Protein 5VTL (pdb70)

Foldseek 3Di:
DQALLLLVLLLLLLLLLVLLLLQLVVLLVLLVVLLVLLVVLLVLLVVLLVLLVVLCVLPVVLVVLNVQSVVLSVQSVVLSVLSVVLSVQLVVLSVPLNVLSVVPNVVSLVVLVVQLPDPVHDPSSNVSSVPSDHHDNVHALVSNVVSLVSNCVPPDPVRSVCSCVSCPVSSVSRVSNVVSSVSNNVSSVSSNVSSVSSNVSSVVSNVVSD

Structure (mmCIF, N/CA/C/O backbone):
data_5VTL
#
_entry.id   5VTL
#
_cell.length_a   24.810
_cell.length_b   79.500
_cell.length_c   108.170
_cell.angle_alpha   90.000
_cell.angle_beta   90.000
_cell.angle_gamma   90.000
#
_symmetry.space_group_name_H-M   'P 21 21 21'
#
loop_
_entity.id
_entity.type
_entity.pdbx_description
1 polymer 'Tb427.07.360- putative uncharacterized metacyclic invariant surface protein from Trypanosoma brucei'
2 water water
#
loop_
_atom_site.group_PDB
_atom_site.id
_atom_site.type_symbol
_atom_site.label_atom_id
_atom_site.label_alt_id
_atom_site.label_comp_id
_atom_site.label_asym_id
_atom_site.label_entity_id
_atom_site.label_seq_id
_atom_site.pdbx_PDB_ins_code
_atom_site.Cartn_x
_atom_site.Cartn_y
_atom_site.Cartn_z
_atom_site.occupancy
_atom_site.B_iso_or_equiv
_atom_site.auth_seq_id
_atom_site.auth_comp_id
_atom_site.auth_asym_id
_atom_site.auth_atom_id
_atom_site.pdbx_PDB_model_num
ATOM 1 N N . GLN A 1 1 ? -11.121 -10.820 52.611 1.00 12.87 26 GLN A N 1
ATOM 2 C CA . GLN A 1 1 ? -11.509 -10.548 51.213 1.00 8.63 26 GLN A CA 1
ATOM 3 C C . GLN A 1 1 ? -11.667 -11.862 50.472 1.00 7.68 26 GLN A C 1
ATOM 4 O O . GLN A 1 1 ? -10.944 -12.154 49.526 1.00 8.67 26 GLN A O 1
ATOM 17 N N . ASN A 1 2 ? -12.627 -12.656 50.929 1.00 5.32 27 ASN A N 1
ATOM 18 C CA . ASN A 1 2 ? -12.851 -13.986 50.360 1.00 6.82 27 ASN A CA 1
ATOM 19 C C . ASN A 1 2 ? -14.334 -14.299 50.104 1.00 7.33 27 ASN A C 1
ATOM 20 O O . ASN A 1 2 ? -14.781 -15.441 50.204 1.00 5.33 27 ASN A O 1
ATOM 31 N N . THR A 1 3 ? -15.080 -13.270 49.745 1.00 4.98 28 THR A N 1
ATOM 32 C CA . THR A 1 3 ? -16.449 -13.459 49.315 1.00 5.81 28 THR A CA 1
ATOM 33 C C . THR A 1 3 ? -16.471 -14.132 47.943 1.00 3.00 28 THR A C 1
ATOM 34 O O . THR A 1 3 ? -15.471 -14.138 47.223 1.00 4.17 28 THR A O 1
ATOM 45 N N . VAL A 1 4 ? -17.628 -14.672 47.579 1.00 3.59 29 VAL A N 1
ATOM 46 C CA . VAL A 1 4 ? -17.839 -15.222 46.245 1.00 3.70 29 VAL A CA 1
ATOM 47 C C . VAL A 1 4 ? -17.329 -14.288 45.142 1.00 4.11 29 VAL A C 1
ATOM 48 O O . VAL A 1 4 ? -16.617 -14.726 44.252 1.00 4.92 29 VAL A O 1
ATOM 61 N N . SER A 1 5 ? -17.641 -12.992 45.235 1.00 4.73 30 SER A N 1
ATOM 62 C CA . SER A 1 5 ? -17.201 -12.048 44.210 1.00 6.07 30 SER A CA 1
ATOM 63 C C . SER A 1 5 ? -15.671 -11.903 44.169 1.00 4.38 30 SER A C 1
ATOM 64 O O . SER A 1 5 ? -15.102 -11.798 43.072 1.00 5.59 30 SER A O 1
ATOM 72 N N . HIS A 1 6 ? -15.012 -11.890 45.330 1.00 3.17 31 HIS A N 1
ATOM 73 C CA . HIS A 1 6 ? -13.547 -11.778 45.362 1.00 4.75 31 HIS A CA 1
ATOM 74 C C . HIS A 1 6 ? -12.964 -13.001 44.667 1.00 5.07 31 HIS A C 1
ATOM 75 O O . HIS A 1 6 ? -12.078 -12.903 43.827 1.00 3.37 31 HIS A O 1
ATOM 90 N N . VAL A 1 7 ? -13.469 -14.169 45.022 1.00 4.13 32 VAL A N 1
ATOM 91 C CA . VAL A 1 7 ? -12.909 -15.405 44.463 1.00 3.88 32 VAL A CA 1
ATOM 92 C C . VAL A 1 7 ? -13.218 -15.513 42.972 1.00 2.38 32 VAL A C 1
ATOM 93 O O . VAL A 1 7 ? -12.378 -15.953 42.180 1.00 3.66 32 VAL A O 1
ATOM 106 N N . SER A 1 8 ? -14.411 -15.092 42.551 1.00 4.04 33 SER A N 1
ATOM 107 C CA . SER A 1 8 ? -14.729 -15.114 41.129 1.00 5.18 33 SER A CA 1
ATOM 108 C C . SER A 1 8 ? -13.752 -14.262 40.302 1.00 3.59 33 SER A C 1
ATOM 109 O O . SER A 1 8 ? -13.288 -14.676 39.226 1.00 3.04 33 SER A O 1
ATOM 117 N N . ALA A 1 9 ? -13.479 -13.067 40.801 1.00 3.78 34 ALA A N 1
ATOM 118 C CA . ALA A 1 9 ? -12.531 -12.160 40.172 1.00 5.59 34 ALA A CA 1
ATOM 119 C C . ALA A 1 9 ? -11.131 -12.789 40.086 1.00 3.98 34 ALA A C 1
ATOM 120 O O . ALA A 1 9 ? -10.474 -12.748 39.041 1.00 2.84 34 ALA A O 1
ATOM 127 N N . ALA A 1 10 ? -10.674 -13.371 41.185 1.00 4.44 35 ALA A N 1
ATOM 128 C CA . ALA A 1 10 ? -9.350 -13.984 41.220 1.00 3.23 35 ALA A CA 1
ATOM 129 C C . ALA A 1 10 ? -9.264 -15.167 40.273 1.00 4.51 35 ALA A C 1
ATOM 130 O O . ALA A 1 10 ? -8.242 -15.379 39.634 1.00 3.98 35 ALA A O 1
ATOM 137 N N . CYS A 1 11 ? -10.329 -15.959 40.209 1.00 4.59 36 CYS A N 1
ATOM 138 C CA . CYS A 1 11 ? -10.318 -17.126 39.348 1.00 4.20 36 CYS A CA 1
ATOM 139 C C . CYS A 1 11 ? -10.268 -16.730 37.862 1.00 4.54 36 CYS A C 1
ATOM 140 O O . CYS A 1 11 ? -9.487 -17.267 37.080 1.00 4.08 36 CYS A O 1
ATOM 147 N N . LEU A 1 12 ? -11.088 -15.765 37.469 1.00 4.92 37 LEU A N 1
ATOM 148 C CA . LEU A 1 12 ? -11.036 -15.250 36.103 1.00 4.81 37 LEU A CA 1
ATOM 149 C C . LEU A 1 12 ? -9.631 -14.790 35.731 1.00 5.36 37 LEU A C 1
ATOM 150 O O . LEU A 1 12 ? -9.141 -15.077 34.631 1.00 4.29 37 LEU A O 1
ATOM 166 N N . PHE A 1 13 ? -8.969 -14.114 36.659 1.00 4.26 38 PHE A N 1
ATOM 167 C CA . PHE A 1 13 ? -7.620 -13.598 36.421 1.00 3.09 38 PHE A CA 1
ATOM 168 C C . PHE A 1 13 ? -6.602 -14.758 36.279 1.00 4.79 38 PHE A C 1
ATOM 169 O O . PHE A 1 13 ? -5.786 -14.787 35.353 1.00 3.46 38 PHE A O 1
ATOM 186 N N . SER A 1 14 ? -6.663 -15.726 37.190 1.00 4.83 39 SER A N 1
ATOM 187 C CA . SER A 1 14 ? -5.775 -16.877 37.118 1.00 4.78 39 SER A CA 1
ATOM 188 C C . SER A 1 14 ? -5.941 -17.666 35.817 1.00 5.03 39 SER A C 1
ATOM 189 O O . SER A 1 14 ? -4.951 -18.026 35.142 1.00 5.09 39 SER A O 1
ATOM 197 N N . GLU A 1 15 ? -7.185 -17.962 35.451 1.00 4.01 40 GLU A N 1
ATOM 198 C CA . GLU A 1 15 ? -7.420 -18.749 34.249 1.00 3.46 40 GLU A CA 1
ATOM 199 C C . GLU A 1 15 ? -7.035 -17.952 32.993 1.00 3.40 40 GLU A C 1
ATOM 200 O O . GLU A 1 15 ? -6.576 -18.508 32.007 1.00 5.51 40 GLU A O 1
ATOM 212 N N . ALA A 1 16 ? -7.195 -16.638 33.046 1.00 3.78 41 ALA A N 1
ATOM 213 C CA . ALA A 1 16 ? -6.708 -15.777 31.973 1.00 3.31 41 ALA A CA 1
ATOM 214 C C . ALA A 1 16 ? -5.189 -15.898 31.807 1.00 5.03 41 ALA A C 1
ATOM 215 O O . ALA A 1 16 ? -4.695 -16.098 30.703 1.00 3.61 41 ALA A O 1
ATOM 222 N N . LEU A 1 17 ? -4.446 -15.779 32.907 1.00 5.43 42 LEU A N 1
ATOM 223 C CA . LEU A 1 17 ? -2.994 -15.809 32.849 1.00 3.63 42 LEU A CA 1
ATOM 224 C C . LEU A 1 17 ? -2.519 -17.183 32.401 1.00 3.83 42 LEU A C 1
ATOM 225 O O . LEU A 1 17 ? -1.589 -17.277 31.615 1.00 3.45 42 LEU A O 1
ATOM 241 N N . HIS A 1 18 ? -3.150 -18.248 32.892 1.00 4.81 43 HIS A N 1
ATOM 242 C CA . HIS A 1 18 ? -2.747 -19.584 32.458 1.00 4.07 43 HIS A CA 1
ATOM 243 C C . HIS A 1 18 ? -3.127 -19.880 31.024 1.00 6.11 43 HIS A C 1
ATOM 244 O O . HIS A 1 18 ? -2.597 -20.813 30.408 1.00 6.33 43 HIS A O 1
ATOM 259 N N . GLY A 1 19 ? -4.090 -19.130 30.511 1.00 4.62 44 GLY A N 1
ATOM 260 C CA . GLY A 1 19 ? -4.493 -19.285 29.131 1.00 5.52 44 GLY A CA 1
ATOM 261 C C . GLY A 1 19 ? -3.572 -18.631 28.122 1.00 6.20 44 GLY A C 1
ATOM 262 O O . GLY A 1 19 ? -3.599 -18.989 26.953 1.00 6.20 44 GLY A O 1
ATOM 266 N N . ILE A 1 20 ? -2.752 -17.692 28.577 1.00 3.84 45 ILE A N 1
ATOM 267 C CA . ILE A 1 20 ? -1.902 -16.881 27.692 1.00 7.95 45 ILE A CA 1
ATOM 268 C C . ILE A 1 20 ? -1.011 -17.719 26.759 1.00 7.81 45 ILE A C 1
ATOM 269 O O . ILE A 1 20 ? -0.943 -17.442 25.569 1.00 5.59 45 ILE A O 1
ATOM 285 N N . PRO A 1 21 ? -0.331 -18.750 27.294 1.00 10.04 46 PRO A N 1
ATOM 286 C CA . PRO A 1 21 ? 0.502 -19.572 26.398 1.00 7.47 46 PRO A CA 1
ATOM 287 C C . PRO A 1 21 ? -0.300 -20.172 25.269 1.00 9.73 46 PRO A C 1
ATOM 288 O O . PRO A 1 21 ? 0.195 -20.247 24.146 1.00 13.98 46 PRO A O 1
ATOM 299 N N . PHE A 1 22 ? -1.533 -20.580 25.543 1.00 7.65 47 PHE A N 1
ATOM 300 C CA . PHE A 1 22 ? -2.364 -21.174 24.506 1.00 10.24 47 PHE A CA 1
ATOM 301 C C . PHE A 1 22 ? -2.798 -20.112 23.490 1.00 10.70 47 PHE A C 1
ATOM 302 O O . PHE A 1 22 ? -2.757 -20.341 22.281 1.00 11.96 47 PHE A O 1
ATOM 319 N N . GLY A 1 23 ? -3.206 -18.946 23.970 1.00 8.68 48 GLY A N 1
ATOM 320 C CA . GLY A 1 23 ? -3.681 -17.924 23.070 1.00 6.38 48 GLY A CA 1
ATOM 321 C C . GLY A 1 23 ? -2.598 -17.454 22.117 1.00 8.06 48 GLY A C 1
ATOM 322 O O . GLY A 1 23 ? -2.862 -17.216 20.946 1.00 7.56 48 GLY A O 1
ATOM 326 N N . VAL A 1 24 ? -1.384 -17.289 22.615 1.00 7.46 49 VAL A N 1
ATOM 327 C CA . VAL A 1 24 ? -0.319 -16.750 21.776 1.00 7.35 49 VAL A CA 1
ATOM 328 C C . VAL A 1 24 ? 0.032 -17.721 20.663 1.00 9.59 49 VAL A C 1
ATOM 329 O O . VAL A 1 24 ? 0.429 -17.306 19.573 1.00 8.94 49 VAL A O 1
ATOM 342 N N . LYS A 1 25 ? -0.121 -19.011 20.926 1.00 8.15 50 LYS A N 1
ATOM 343 C CA . LYS A 1 25 ? 0.154 -20.019 19.891 1.00 14.88 50 LYS A CA 1
ATOM 344 C C . LYS A 1 25 ? -0.814 -19.874 18.720 1.00 8.24 50 LYS A C 1
ATOM 345 O O . LYS A 1 25 ? -0.422 -20.004 17.551 1.00 8.74 50 LYS A O 1
ATOM 364 N N . VAL A 1 26 ? -2.070 -19.593 19.033 1.00 8.34 51 VAL A N 1
ATOM 365 C CA . VAL A 1 26 ? -3.085 -19.437 18.010 1.00 7.08 51 VAL A CA 1
ATOM 366 C C . VAL A 1 26 ? -2.796 -18.188 17.178 1.00 10.28 51 VAL A C 1
ATOM 367 O O . VAL A 1 26 ? -2.974 -18.190 15.961 1.00 10.18 51 VAL A O 1
ATOM 380 N N . LEU A 1 27 ? -2.352 -17.131 17.835 1.00 7.92 52 LEU A N 1
ATOM 381 C CA . LEU A 1 27 ? -2.081 -15.878 17.140 1.00 7.91 52 LEU A CA 1
ATOM 382 C C . LEU A 1 27 ? -0.891 -16.002 16.216 1.00 11.93 52 LEU A C 1
ATOM 383 O O . LEU A 1 27 ? -0.905 -15.493 15.097 1.00 9.49 52 LEU A O 1
ATOM 399 N N . LYS A 1 28 ? 0.148 -16.676 16.690 1.00 6.65 53 LYS A N 1
ATOM 400 C CA . LYS A 1 28 ? 1.339 -16.899 15.868 1.00 10.43 53 LYS A CA 1
ATOM 401 C C . LYS A 1 28 ? 0.967 -17.680 14.608 1.00 9.73 53 LYS A C 1
ATOM 402 O O . LYS A 1 28 ? 1.430 -17.373 13.496 1.00 13.04 53 LYS A O 1
ATOM 421 N N . ALA A 1 29 ? 0.123 -18.690 14.769 1.00 8.88 54 ALA A N 1
ATOM 422 C CA . ALA A 1 29 ? -0.302 -19.491 13.627 1.00 6.31 54 ALA A CA 1
ATOM 423 C C . ALA A 1 29 ? -1.148 -18.682 12.643 1.00 7.62 54 ALA A C 1
ATOM 424 O O . ALA A 1 29 ? -1.005 -18.873 11.441 1.00 10.15 54 ALA A O 1
ATOM 431 N N . LEU A 1 30 ? -2.030 -17.815 13.148 1.00 9.75 55 LEU A N 1
ATOM 432 C CA . LEU A 1 30 ? -2.847 -16.947 12.300 1.00 7.80 55 LEU A CA 1
ATOM 433 C C . LEU A 1 30 ? -1.923 -16.083 11.461 1.00 8.17 55 LEU A C 1
ATOM 434 O O . LEU A 1 30 ? -2.080 -15.986 10.258 1.00 10.54 55 LEU A O 1
ATOM 450 N N . ALA A 1 31 ? -0.949 -15.458 12.107 1.00 7.12 56 ALA A N 1
ATOM 451 C CA . ALA A 1 31 ? -0.038 -14.565 11.400 1.00 6.13 56 ALA A CA 1
ATOM 452 C C . ALA A 1 31 ? 0.799 -15.296 10.371 1.00 10.76 56 ALA A C 1
ATOM 453 O O . ALA A 1 31 ? 1.020 -14.779 9.292 1.00 10.18 56 ALA A O 1
ATOM 460 N N . ALA A 1 32 ? 1.290 -16.490 10.705 1.00 12.60 57 ALA A N 1
ATOM 461 C CA . ALA A 1 32 ? 2.045 -17.293 9.742 1.00 9.16 57 ALA A CA 1
ATOM 462 C C . ALA A 1 32 ? 1.203 -17.659 8.526 1.00 8.19 57 ALA A C 1
ATOM 463 O O . ALA A 1 32 ? 1.696 -17.621 7.383 1.00 9.12 57 ALA A O 1
ATOM 470 N N . ALA A 1 33 ? -0.059 -18.007 8.757 1.00 8.71 58 ALA A N 1
ATOM 471 C CA . ALA A 1 33 ? -0.956 -18.354 7.657 1.00 6.23 58 ALA A CA 1
ATOM 472 C C . ALA A 1 33 ? -1.183 -17.138 6.777 1.00 6.81 58 ALA A C 1
ATOM 473 O O . ALA A 1 33 ? -1.308 -17.252 5.550 1.00 8.32 58 ALA A O 1
ATOM 480 N N . ASN A 1 34 ? -1.263 -15.971 7.402 1.00 7.53 59 ASN A N 1
ATOM 481 C CA . ASN A 1 34 ? -1.475 -14.733 6.636 1.00 8.37 59 ASN A CA 1
ATOM 482 C C . ASN A 1 34 ? -0.310 -14.438 5.702 1.00 8.51 59 ASN A C 1
ATOM 483 O O . ASN A 1 34 ? -0.514 -13.976 4.578 1.00 7.36 59 ASN A O 1
ATOM 494 N N . VAL A 1 35 ? 0.905 -14.727 6.159 1.00 9.64 60 VAL A N 1
ATOM 495 C CA . VAL A 1 35 ? 2.104 -14.555 5.333 1.00 8.95 60 VAL A CA 1
ATOM 496 C C . VAL A 1 35 ? 2.093 -15.529 4.185 1.00 10.50 60 VAL A C 1
ATOM 497 O O . VAL A 1 35 ? 2.374 -15.170 3.042 1.00 8.05 60 VAL A O 1
ATOM 510 N N . SER A 1 36 ? 1.737 -16.770 4.480 1.00 8.59 61 SER A N 1
ATOM 511 C CA . SER A 1 36 ? 1.725 -17.797 3.456 1.00 10.68 61 SER A CA 1
ATOM 512 C C . SER A 1 36 ? 0.762 -17.384 2.356 1.00 9.30 61 SER A C 1
ATOM 513 O O . SER A 1 36 ? 1.046 -17.517 1.153 1.00 10.19 61 SER A O 1
ATOM 521 N N . ASP A 1 37 ? -0.379 -16.848 2.772 1.00 9.14 62 ASP A N 1
ATOM 522 C CA . ASP A 1 37 ? -1.391 -16.451 1.804 1.00 8.75 62 ASP A CA 1
ATOM 523 C C . ASP A 1 37 ? -0.974 -15.186 1.018 1.00 7.68 62 ASP A C 1
ATOM 524 O O . ASP A 1 37 ? -1.279 -15.050 -0.183 1.00 9.20 62 ASP A O 1
ATOM 533 N N . ALA A 1 38 ? -0.282 -14.270 1.693 1.00 5.86 63 ALA A N 1
ATOM 534 C CA . ALA A 1 38 ? 0.224 -13.077 1.036 1.00 13.16 63 ALA A CA 1
ATOM 535 C C . ALA A 1 38 ? 1.249 -13.440 -0.046 1.00 11.79 63 ALA A C 1
ATOM 536 O O . ALA A 1 38 ? 1.233 -12.860 -1.130 1.00 5.69 63 ALA A O 1
ATOM 543 N N . SER A 1 39 ? 2.119 -14.408 0.243 1.00 5.97 64 SER A N 1
ATOM 544 C CA . SER A 1 39 ? 3.093 -14.867 -0.737 1.00 4.99 64 SER A CA 1
ATOM 545 C C . SER A 1 39 ? 2.385 -15.525 -1.917 1.00 7.33 64 SER A C 1
ATOM 546 O O . SER A 1 39 ? 2.791 -15.346 -3.081 1.00 9.16 64 SER A O 1
ATOM 554 N N . LYS A 1 40 ? 1.321 -16.271 -1.634 1.00 5.93 65 LYS A N 1
ATOM 555 C CA . LYS A 1 40 ? 0.586 -16.944 -2.685 1.00 8.52 65 LYS A CA 1
ATOM 556 C C . LYS A 1 40 ? -0.047 -15.869 -3.604 1.00 12.79 65 LYS A C 1
ATOM 557 O O . LYS A 1 40 ? -0.104 -16.025 -4.832 1.00 7.85 65 LYS A O 1
ATOM 576 N N . ALA A 1 41 ? -0.506 -14.777 -3.002 1.00 9.56 66 ALA A N 1
ATOM 577 C CA . ALA A 1 41 ? -1.104 -13.685 -3.774 1.00 5.66 66 ALA A CA 1
ATOM 578 C C . ALA A 1 41 ? -0.074 -13.017 -4.677 1.00 6.63 66 ALA A C 1
ATOM 579 O O . ALA A 1 41 ? -0.347 -12.684 -5.821 1.00 6.47 66 ALA A O 1
ATOM 586 N N . ARG A 1 42 ? 1.121 -12.823 -4.160 1.00 5.42 67 ARG A N 1
ATOM 587 C CA . ARG A 1 42 ? 2.172 -12.220 -4.946 1.00 5.81 67 ARG A CA 1
ATOM 588 C C . ARG A 1 42 ? 2.547 -13.150 -6.104 1.00 9.10 67 ARG A C 1
ATOM 589 O O . ARG A 1 42 ? 2.773 -12.709 -7.238 1.00 8.41 67 ARG A O 1
ATOM 610 N N . GLU A 1 43 ? 2.616 -14.441 -5.830 1.00 9.28 68 GLU A N 1
ATOM 611 C CA . GLU A 1 43 ? 2.880 -15.408 -6.905 1.00 8.68 68 GLU A CA 1
ATOM 612 C C . GLU A 1 43 ? 1.820 -15.288 -8.018 1.00 8.55 68 GLU A C 1
ATOM 613 O O . GLU A 1 43 ? 2.138 -15.319 -9.201 1.00 10.68 68 GLU A O 1
ATOM 625 N N . GLY A 1 44 ? 0.566 -15.109 -7.628 1.00 6.18 69 GLY A N 1
ATOM 626 C CA . GLY A 1 44 ? -0.518 -14.933 -8.575 1.00 8.27 69 GLY A CA 1
ATOM 627 C C . GLY A 1 44 ? -0.352 -13.666 -9.399 1.00 9.00 69 GLY A C 1
ATOM 628 O O . GLY A 1 44 ? -0.737 -13.618 -10.567 1.00 6.02 69 GLY A O 1
ATOM 632 N N . CYS A 1 45 ? 0.205 -12.623 -8.788 1.00 9.08 70 CYS A N 1
ATOM 633 C CA . CYS A 1 45 ? 0.502 -11.398 -9.532 1.00 6.78 70 CYS A CA 1
ATOM 634 C C . CYS A 1 45 ? 1.606 -11.633 -10.531 1.00 8.94 70 CYS A C 1
ATOM 635 O O . CYS A 1 45 ? 1.570 -11.107 -11.619 1.00 7.40 70 CYS A O 1
ATOM 643 N N . GLN A 1 46 ? 2.624 -12.397 -10.147 1.00 7.47 71 GLN A N 1
ATOM 644 C CA . GLN A 1 46 ? 3.693 -12.733 -11.073 1.00 9.77 71 GLN A CA 1
ATOM 645 C C . GLN A 1 46 ? 3.164 -13.475 -12.292 1.00 8.74 71 GLN A C 1
ATOM 646 O O . GLN A 1 46 ? 3.611 -13.226 -13.425 1.00 11.75 71 GLN A O 1
ATOM 660 N N . ASP A 1 47 ? 2.196 -14.363 -12.066 1.00 8.69 72 ASP A N 1
ATOM 661 C CA . ASP A 1 47 ? 1.577 -15.153 -13.135 1.00 8.01 72 ASP A CA 1
ATOM 662 C C . ASP A 1 47 ? 0.786 -14.237 -14.066 1.00 10.58 72 ASP A C 1
ATOM 663 O O . ASP A 1 47 ? 0.792 -14.396 -15.289 1.00 10.56 72 ASP A O 1
ATOM 672 N N . ALA A 1 48 ? 0.115 -13.265 -13.464 1.00 6.75 73 ALA A N 1
ATOM 673 C CA . ALA A 1 48 ? -0.747 -12.350 -14.192 1.00 7.21 73 ALA A CA 1
ATOM 674 C C . ALA A 1 48 ? 0.135 -11.497 -15.088 1.00 9.67 73 ALA A C 1
ATOM 675 O O . ALA A 1 48 ? -0.197 -11.275 -16.254 1.00 8.45 73 ALA A O 1
ATOM 682 N N . VAL A 1 49 ? 1.278 -11.049 -14.559 1.00 9.08 74 VAL A N 1
ATOM 683 C CA . VAL A 1 49 ? 2.216 -10.256 -15.350 1.00 9.21 74 VAL A CA 1
ATOM 684 C C . VAL A 1 49 ? 2.697 -11.092 -16.545 1.00 14.98 74 VAL A C 1
ATOM 685 O O . VAL A 1 49 ? 2.717 -10.616 -17.672 1.00 8.66 74 VAL A O 1
ATOM 698 N N . ARG A 1 50 ? 3.072 -12.342 -16.305 1.00 9.04 75 ARG A N 1
ATOM 699 C CA . ARG A 1 50 ? 3.490 -13.213 -17.407 1.00 9.25 75 ARG A CA 1
ATOM 700 C C . ARG A 1 50 ? 2.395 -13.333 -18.458 1.00 8.57 75 ARG A C 1
ATOM 701 O O . ARG A 1 50 ? 2.652 -13.211 -19.656 1.00 13.55 75 ARG A O 1
ATOM 722 N N . ARG A 1 51 ? 1.170 -13.572 -18.018 1.00 8.75 76 ARG A N 1
ATOM 723 C CA . ARG A 1 51 ? 0.057 -13.702 -18.945 1.00 11.53 76 ARG A CA 1
ATOM 724 C C . ARG A 1 51 ? -0.155 -12.453 -19.787 1.00 12.80 76 ARG A C 1
ATOM 725 O O . ARG A 1 51 ? -0.353 -12.527 -21.001 1.00 8.10 76 ARG A O 1
ATOM 746 N N . ALA A 1 52 ? -0.110 -11.300 -19.138 1.00 9.05 77 ALA A N 1
ATOM 747 C CA . ALA A 1 52 ? -0.307 -10.031 -19.824 1.00 10.13 77 ALA A CA 1
ATOM 748 C C . ALA A 1 52 ? 0.815 -9.767 -20.812 1.00 9.34 77 ALA A C 1
ATOM 749 O O . ALA A 1 52 ? 0.574 -9.305 -21.927 1.00 8.59 77 ALA A O 1
ATOM 756 N N . GLU A 1 53 ? 2.050 -10.052 -20.414 1.00 10.52 78 GLU A N 1
ATOM 757 C CA . GLU A 1 53 ? 3.193 -9.880 -21.305 1.00 15.86 78 GLU A CA 1
ATOM 758 C C . GLU A 1 53 ? 3.024 -10.707 -22.585 1.00 18.68 78 GLU A C 1
ATOM 759 O O . GLU A 1 53 ? 3.326 -10.241 -23.687 1.00 17.57 78 GLU A O 1
ATOM 771 N N . ASP A 1 54 ? 2.536 -11.931 -22.430 1.00 10.93 79 ASP A N 1
ATOM 772 C CA . ASP A 1 54 ? 2.378 -12.829 -23.567 1.00 13.38 79 ASP A CA 1
ATOM 773 C C . ASP A 1 54 ? 1.293 -12.344 -24.511 1.00 17.67 79 ASP A C 1
ATOM 774 O O . ASP A 1 54 ? 1.455 -12.410 -25.729 1.00 18.05 79 ASP A O 1
ATOM 783 N N . ALA A 1 55 ? 0.190 -11.846 -23.957 1.00 13.32 80 ALA A N 1
ATOM 784 C CA . ALA A 1 55 ? -0.846 -11.241 -24.777 1.00 13.34 80 ALA A CA 1
ATOM 785 C C . ALA A 1 55 ? -0.280 -10.022 -25.506 1.00 16.93 80 ALA A C 1
ATOM 786 O O . ALA A 1 55 ? -0.514 -9.834 -26.703 1.00 15.13 80 ALA A O 1
ATOM 793 N N . PHE A 1 56 ? 0.490 -9.208 -24.793 1.00 13.73 81 PHE A N 1
ATOM 794 C CA . PHE A 1 56 ? 1.109 -8.013 -25.379 1.00 13.84 81 PHE A CA 1
ATOM 795 C C . PHE A 1 56 ? 1.989 -8.367 -26.579 1.00 23.02 81 PHE A C 1
ATOM 796 O O . PHE A 1 56 ? 2.068 -7.600 -27.548 1.00 23.39 81 PHE A O 1
ATOM 813 N N . SER A 1 57 ? 2.630 -9.530 -26.540 1.00 21.01 82 SER A N 1
ATOM 814 C CA . SER A 1 57 ? 3.489 -9.945 -27.652 1.00 24.66 82 SER A CA 1
ATOM 815 C C . SER A 1 57 ? 2.710 -10.072 -28.957 1.00 23.44 82 SER A C 1
ATOM 816 O O . SER A 1 57 ? 3.273 -9.925 -30.045 1.00 24.30 82 SER A O 1
ATOM 824 N N . SER A 1 58 ? 1.420 -10.363 -28.852 1.00 20.53 83 SER A N 1
ATOM 825 C CA . SER A 1 58 ? 0.605 -10.589 -30.042 1.00 22.49 83 SER A CA 1
ATOM 826 C C . SER A 1 58 ? -0.169 -9.346 -30.422 1.00 23.89 83 SER A C 1
ATOM 827 O O . SER A 1 58 ? -0.641 -9.233 -31.546 1.00 23.11 83 SER A O 1
ATOM 835 N N . THR A 1 59 ? -0.257 -8.391 -29.495 1.00 22.31 84 THR A N 1
ATOM 836 C CA . THR A 1 59 ? -1.212 -7.295 -29.588 1.00 15.34 84 THR A CA 1
ATOM 837 C C . THR A 1 59 ? -0.707 -6.059 -28.853 1.00 22.41 84 THR A C 1
ATOM 838 O O . THR A 1 59 ? -0.791 -5.997 -27.629 1.00 26.80 84 THR A O 1
ATOM 849 N N . PRO A 1 60 ? -0.211 -5.050 -29.574 1.00 20.52 85 PRO A N 1
ATOM 850 C CA . PRO A 1 60 ? 0.232 -3.868 -28.815 1.00 20.26 85 PRO A CA 1
ATOM 851 C C . PRO A 1 60 ? -0.896 -3.139 -28.071 1.00 13.36 85 PRO A C 1
ATOM 852 O O . PRO A 1 60 ? -0.626 -2.273 -27.232 1.00 13.25 85 PRO A O 1
ATOM 863 N N . LYS A 1 61 ? -2.138 -3.486 -28.377 1.00 15.54 86 LYS A N 1
ATOM 864 C CA . LYS A 1 61 ? -3.297 -2.817 -27.798 1.00 18.51 86 LYS A CA 1
ATOM 865 C C . LYS A 1 61 ? -3.501 -3.116 -26.311 1.00 22.82 86 LYS A C 1
ATOM 866 O O . LYS A 1 61 ? -4.342 -2.497 -25.659 1.00 20.74 86 LYS A O 1
ATOM 885 N N . VAL A 1 62 ? -2.747 -4.071 -25.772 1.00 18.32 87 VAL A N 1
ATOM 886 C CA . VAL A 1 62 ? -2.879 -4.407 -24.353 1.00 13.29 87 VAL A CA 1
ATOM 887 C C . VAL A 1 62 ? -1.729 -3.837 -23.531 1.00 20.46 87 VAL A C 1
ATOM 888 O O . VAL A 1 62 ? -1.493 -4.278 -22.394 1.00 13.40 87 VAL A O 1
ATOM 901 N N . GLU A 1 63 ? -1.010 -2.864 -24.100 1.00 11.91 88 GLU A N 1
ATOM 902 C CA . GLU A 1 63 ? 0.105 -2.269 -23.392 1.00 13.21 88 GLU A CA 1
ATOM 903 C C . GLU A 1 63 ? -0.312 -1.819 -21.992 1.00 10.16 88 GLU A C 1
ATOM 904 O O . GLU A 1 63 ? 0.446 -2.030 -21.038 1.00 12.28 88 GLU A O 1
ATOM 916 N N . GLU A 1 64 ? -1.487 -1.181 -21.850 1.00 10.38 89 GLU A N 1
ATOM 917 C CA . GLU A 1 64 ? -1.866 -0.639 -20.536 1.00 8.95 89 GLU A CA 1
ATOM 918 C C . GLU A 1 64 ? -2.112 -1.755 -19.521 1.00 8.22 89 GLU A C 1
ATOM 919 O O . GLU A 1 64 ? -1.879 -1.576 -18.307 1.00 8.75 89 GLU A O 1
ATOM 931 N N . ALA A 1 65 ? -2.610 -2.885 -20.008 1.00 10.40 90 ALA A N 1
ATOM 932 C CA . ALA A 1 65 ? -2.924 -4.013 -19.130 1.00 8.79 90 ALA A CA 1
ATOM 933 C C . ALA A 1 65 ? -1.684 -4.605 -18.499 1.00 8.06 90 ALA A C 1
ATOM 934 O O . ALA A 1 65 ? -1.705 -5.006 -17.318 1.00 7.45 90 ALA A O 1
ATOM 941 N N . VAL A 1 66 ? -0.603 -4.667 -19.272 1.00 6.77 91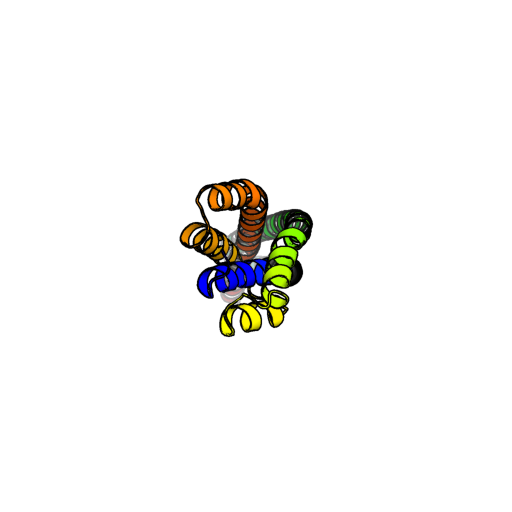 VAL A N 1
ATOM 942 C CA . VAL A 1 66 ? 0.688 -5.073 -18.742 1.00 6.60 91 VAL A CA 1
ATOM 943 C C . VAL A 1 66 ? 1.086 -4.103 -17.623 1.00 10.75 91 VAL A C 1
ATOM 944 O O . VAL A 1 66 ? 1.555 -4.507 -16.566 1.00 7.78 91 VAL A O 1
ATOM 957 N N . GLY A 1 67 ? 0.903 -2.818 -17.859 1.00 6.67 92 GLY A N 1
ATOM 958 C CA . GLY A 1 67 ? 1.221 -1.820 -16.846 1.00 7.66 92 GLY A CA 1
ATOM 959 C C . GLY A 1 67 ? 0.434 -1.980 -15.553 1.00 9.99 92 GLY A C 1
ATOM 960 O O . GLY A 1 67 ? 0.980 -1.876 -14.454 1.00 9.24 92 GLY A O 1
ATOM 964 N N . ARG A 1 68 ? -0.859 -2.219 -15.674 1.00 5.95 93 ARG A N 1
ATOM 965 C CA . ARG A 1 68 ? -1.708 -2.420 -14.513 1.00 6.36 93 ARG A CA 1
ATOM 966 C C . ARG A 1 68 ? -1.272 -3.677 -13.737 1.00 4.91 93 ARG A C 1
ATOM 967 O O . ARG A 1 68 ? -1.256 -3.685 -12.497 1.00 3.82 93 ARG A O 1
ATOM 988 N N . ALA A 1 69 ? -0.942 -4.739 -14.474 1.00 7.43 94 ALA A N 1
ATOM 989 C CA . ALA A 1 69 ? -0.452 -5.974 -13.856 1.00 4.70 94 ALA A CA 1
ATOM 990 C C . ALA A 1 69 ? 0.859 -5.737 -13.074 1.00 6.45 94 ALA A C 1
ATOM 991 O O . ALA A 1 69 ? 1.035 -6.222 -11.950 1.00 6.05 94 ALA A O 1
ATOM 998 N N . ARG A 1 70 ? 1.770 -4.996 -13.677 1.00 8.29 95 ARG A N 1
ATOM 999 C CA . ARG A 1 70 ? 3.051 -4.710 -13.038 1.00 7.34 95 ARG A CA 1
ATOM 1000 C C . ARG A 1 70 ? 2.906 -3.878 -11.784 1.00 8.52 95 ARG A C 1
ATOM 1001 O O . ARG A 1 70 ? 3.623 -4.080 -10.811 1.00 8.40 95 ARG A O 1
ATOM 1022 N N . ALA A 1 71 ? 1.983 -2.926 -11.821 1.00 7.14 96 ALA A N 1
ATOM 1023 C CA . ALA A 1 71 ? 1.744 -2.039 -10.691 1.00 5.13 96 ALA A CA 1
ATOM 1024 C C . ALA A 1 71 ? 1.137 -2.830 -9.541 1.00 7.60 96 ALA A C 1
ATOM 1025 O O . ALA A 1 71 ? 1.482 -2.622 -8.383 1.00 5.52 96 ALA A O 1
ATOM 1032 N N . ALA A 1 72 ? 0.219 -3.733 -9.892 1.00 5.90 97 ALA A N 1
ATOM 1033 C CA . ALA A 1 72 ? -0.423 -4.621 -8.927 1.00 8.15 97 ALA A CA 1
ATOM 1034 C C . ALA A 1 72 ? 0.613 -5.536 -8.292 1.00 6.73 97 ALA A C 1
ATOM 1035 O O . ALA A 1 72 ? 0.605 -5.701 -7.086 1.00 5.86 97 ALA A O 1
ATOM 1042 N N . LEU A 1 73 ? 1.523 -6.097 -9.097 1.00 7.27 98 LEU A N 1
ATOM 1043 C CA . LEU A 1 73 ? 2.610 -6.939 -8.553 1.00 6.09 98 LEU A CA 1
ATOM 1044 C C . LEU A 1 73 ? 3.452 -6.156 -7.554 1.00 7.95 98 LEU A C 1
ATOM 1045 O O . LEU A 1 73 ? 3.777 -6.647 -6.464 1.00 7.63 98 LEU A O 1
ATOM 1061 N N . LYS A 1 74 ? 3.806 -4.929 -7.918 1.00 6.33 99 LYS A N 1
ATOM 1062 C CA . LYS A 1 74 ? 4.567 -4.090 -7.010 1.00 7.02 99 LYS A CA 1
ATOM 1063 C C . LYS A 1 74 ? 3.805 -3.923 -5.689 1.00 10.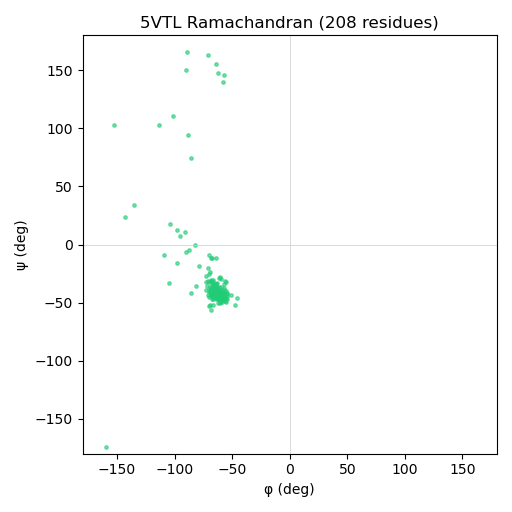02 99 LYS A C 1
ATOM 1064 O O . LYS A 1 74 ? 4.401 -4.018 -4.605 1.00 9.35 99 LYS A O 1
ATOM 1083 N N . GLU A 1 75 ? 2.490 -3.699 -5.753 1.00 5.17 100 GLU A N 1
ATOM 1084 C CA . GLU A 1 75 ? 1.699 -3.566 -4.537 1.00 6.13 100 GLU A CA 1
ATOM 1085 C C . GLU A 1 75 ? 1.656 -4.845 -3.701 1.00 7.88 100 GLU A C 1
ATOM 1086 O O . GLU A 1 75 ? 1.683 -4.803 -2.472 1.00 7.35 100 GLU A O 1
ATOM 1098 N N . ALA A 1 76 ? 1.511 -5.978 -4.370 1.00 7.29 101 ALA A N 1
ATOM 1099 C CA . ALA A 1 76 ? 1.502 -7.276 -3.694 1.00 6.44 101 ALA A CA 1
ATOM 1100 C C . ALA A 1 76 ? 2.861 -7.579 -3.053 1.00 7.35 101 ALA A C 1
ATOM 1101 O O . ALA A 1 76 ? 2.939 -8.143 -1.957 1.00 6.61 101 ALA A O 1
ATOM 1108 N N . GLU A 1 77 ? 3.937 -7.200 -3.731 1.00 6.97 102 GLU A N 1
ATOM 1109 C CA . GLU A 1 77 ? 5.279 -7.394 -3.171 1.00 8.43 102 GLU A CA 1
ATOM 1110 C C . GLU A 1 77 ? 5.427 -6.577 -1.891 1.00 10.68 102 GLU A C 1
ATOM 1111 O O . GLU A 1 77 ? 5.896 -7.091 -0.880 1.00 9.09 102 GLU A O 1
ATOM 1123 N N . SER A 1 78 ? 4.967 -5.324 -1.900 1.00 7.93 103 SER A N 1
ATOM 1124 C CA . SER A 1 78 ? 5.027 -4.515 -0.696 1.00 7.00 103 SER A CA 1
ATOM 1125 C C . SER A 1 78 ? 4.172 -5.088 0.432 1.00 10.69 103 SER A C 1
ATOM 1126 O O . SER A 1 78 ? 4.603 -5.105 1.592 1.00 11.15 103 SER A O 1
ATOM 1134 N N . ALA A 1 79 ? 2.976 -5.576 0.100 1.00 7.11 104 ALA A N 1
ATOM 1135 C CA . ALA A 1 79 ? 2.073 -6.163 1.093 1.00 8.94 104 ALA A CA 1
ATOM 1136 C C . ALA A 1 79 ? 2.641 -7.450 1.676 1.00 9.00 104 ALA A C 1
ATOM 1137 O O . ALA A 1 79 ? 2.566 -7.684 2.895 1.00 7.92 104 ALA A O 1
ATOM 1144 N N . GLU A 1 80 ? 3.230 -8.276 0.815 1.00 6.72 105 GLU A N 1
ATOM 1145 C CA . GLU A 1 80 ? 3.936 -9.480 1.279 1.00 7.86 105 GLU A CA 1
ATOM 1146 C C . GLU A 1 80 ? 5.034 -9.157 2.290 1.00 7.90 105 GLU A C 1
ATOM 1147 O O . GLU A 1 80 ? 5.148 -9.783 3.351 1.00 8.13 105 GLU A O 1
ATOM 1159 N N . ASN A 1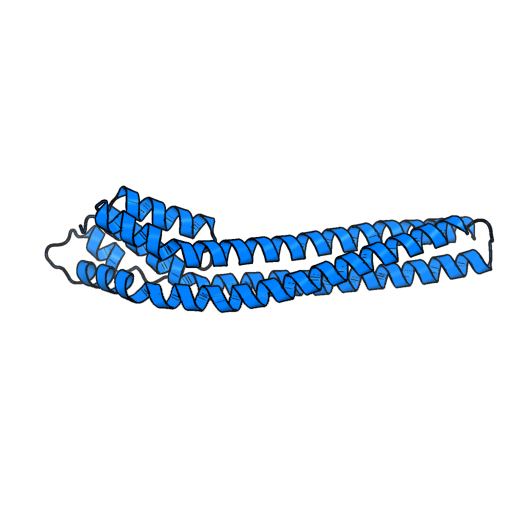 81 ? 5.868 -8.186 1.966 1.00 6.59 106 ASN A N 1
ATOM 1160 C CA . ASN A 1 81 ? 6.916 -7.803 2.882 1.00 8.55 106 ASN A CA 1
ATOM 1161 C C . ASN A 1 81 ? 6.355 -7.225 4.173 1.00 10.83 106 ASN A C 1
ATOM 1162 O O . ASN A 1 81 ? 6.857 -7.516 5.257 1.00 10.61 106 ASN A O 1
ATOM 1173 N N . ALA A 1 82 ? 5.289 -6.434 4.066 1.00 8.57 107 ALA A N 1
ATOM 1174 C CA . ALA A 1 82 ? 4.595 -5.939 5.253 1.00 7.11 107 ALA A CA 1
ATOM 1175 C C . ALA A 1 82 ? 4.088 -7.098 6.128 1.00 10.02 107 ALA A C 1
ATOM 1176 O O . ALA A 1 82 ? 4.234 -7.066 7.356 1.00 8.60 107 ALA A O 1
ATOM 1183 N N . ALA A 1 83 ? 3.530 -8.134 5.498 1.00 7.81 108 ALA A N 1
ATOM 1184 C CA . ALA A 1 83 ? 3.079 -9.317 6.234 1.00 8.64 108 ALA A CA 1
ATOM 1185 C C . ALA A 1 83 ? 4.244 -9.990 6.970 1.00 9.68 108 ALA A C 1
ATOM 1186 O O . ALA A 1 83 ? 4.128 -10.389 8.141 1.00 10.58 108 ALA A O 1
ATOM 1193 N N . LYS A 1 84 ? 5.363 -10.157 6.282 1.00 9.38 109 LYS A N 1
ATOM 1194 C CA . LYS A 1 84 ? 6.521 -10.794 6.897 1.00 9.20 109 LYS A CA 1
ATOM 1195 C C . LYS A 1 84 ? 7.079 -9.991 8.088 1.00 10.51 109 LYS A C 1
ATOM 1196 O O . LYS A 1 84 ? 7.490 -10.574 9.088 1.00 12.09 109 LYS A O 1
ATOM 1215 N N . THR A 1 85 ? 7.135 -8.671 7.959 1.00 12.32 110 THR A N 1
ATOM 1216 C CA . THR A 1 85 ? 7.580 -7.801 9.047 1.00 10.40 110 THR A CA 1
ATOM 1217 C C . THR A 1 85 ? 6.619 -7.916 10.223 1.00 15.38 110 THR A C 1
ATOM 1218 O O . THR A 1 85 ? 7.033 -7.911 11.389 1.00 14.68 110 THR A O 1
ATOM 1229 N N . ALA A 1 86 ? 5.334 -8.033 9.916 1.00 12.01 111 ALA A N 1
ATOM 1230 C CA . ALA A 1 86 ? 4.314 -8.155 10.957 1.00 9.46 111 ALA A CA 1
ATOM 1231 C C . ALA A 1 86 ? 4.444 -9.498 11.674 1.00 11.80 111 ALA A C 1
ATOM 1232 O O . ALA A 1 86 ? 4.321 -9.564 12.898 1.00 11.39 111 ALA A O 1
ATOM 1239 N N . LEU A 1 87 ? 4.755 -10.556 10.928 1.00 9.17 112 LEU A N 1
ATOM 1240 C CA . LEU A 1 87 ? 4.974 -11.863 11.541 1.00 9.06 112 LEU A CA 1
ATOM 1241 C C . LEU A 1 87 ? 6.163 -11.801 12.493 1.00 14.47 112 LEU A C 1
ATOM 1242 O O . LEU A 1 87 ? 6.110 -12.355 13.588 1.00 12.47 112 LEU A O 1
ATOM 1258 N N . SER A 1 88 ? 7.222 -11.106 12.094 1.00 14.90 113 SER A N 1
ATOM 1259 C CA . SER A 1 88 ? 8.394 -10.998 12.962 1.00 14.42 113 SER A CA 1
ATOM 1260 C C . SER A 1 88 ? 8.062 -10.224 14.237 1.00 18.56 113 SER A C 1
ATOM 1261 O O . SER A 1 88 ? 8.536 -10.585 15.316 1.00 16.39 113 SER A O 1
ATOM 1269 N N . ASP A 1 89 ? 7.261 -9.163 14.125 1.00 12.10 114 ASP A N 1
ATOM 1270 C CA . ASP A 1 89 ? 6.734 -8.492 15.314 1.00 12.19 114 ASP A CA 1
ATOM 1271 C C . ASP A 1 89 ? 5.912 -9.435 16.212 1.00 11.86 114 ASP A C 1
ATOM 1272 O O . ASP A 1 89 ? 6.100 -9.459 17.433 1.00 13.27 114 ASP A O 1
ATOM 1281 N N . VAL A 1 90 ? 4.999 -10.192 15.616 1.00 8.31 115 VAL A N 1
ATOM 1282 C CA . VAL A 1 90 ? 4.169 -11.149 16.355 1.00 11.74 115 VAL A CA 1
ATOM 1283 C C . VAL A 1 90 ? 5.052 -12.108 17.151 1.00 13.79 115 VAL A C 1
ATOM 1284 O O . VAL A 1 90 ? 4.780 -12.439 18.317 1.00 11.54 115 VAL A O 1
ATOM 1297 N N . GLU A 1 91 ? 6.116 -12.559 16.513 1.00 14.38 116 GLU A N 1
ATOM 1298 C CA . GLU A 1 91 ? 6.956 -13.575 17.110 1.00 11.21 116 GLU A CA 1
ATOM 1299 C C . GLU A 1 91 ? 7.653 -13.021 18.354 1.00 13.89 116 GLU A C 1
ATOM 1300 O O . GLU A 1 91 ? 7.841 -13.718 19.350 1.00 14.20 116 GLU A O 1
ATOM 1312 N N . GLN A 1 92 ? 8.024 -11.753 18.287 1.00 9.63 117 GLN A N 1
ATOM 1313 C CA . GLN A 1 92 ? 8.684 -11.080 19.392 1.00 11.58 117 GLN A CA 1
ATOM 1314 C C . GLN A 1 92 ? 7.683 -10.916 20.513 1.00 12.42 117 GLN A C 1
ATOM 1315 O O . GLN A 1 92 ? 7.938 -11.330 21.632 1.00 8.37 117 GLN A O 1
ATOM 1329 N N . TYR A 1 93 ? 6.515 -10.356 20.212 1.00 7.20 118 TYR A N 1
ATOM 1330 C CA . TYR A 1 93 ? 5.533 -10.138 21.262 1.00 10.85 118 TYR A CA 1
ATOM 1331 C C . TYR A 1 93 ? 4.968 -11.432 21.821 1.00 8.14 118 TYR A C 1
ATOM 1332 O O . TYR A 1 93 ? 4.628 -11.492 23.004 1.00 8.92 118 TYR A O 1
ATOM 1350 N N . ALA A 1 94 ? 4.831 -12.451 20.977 1.00 5.91 119 ALA A N 1
ATOM 1351 C CA . ALA A 1 94 ? 4.368 -13.759 21.431 1.00 10.49 119 ALA A CA 1
ATOM 1352 C C . A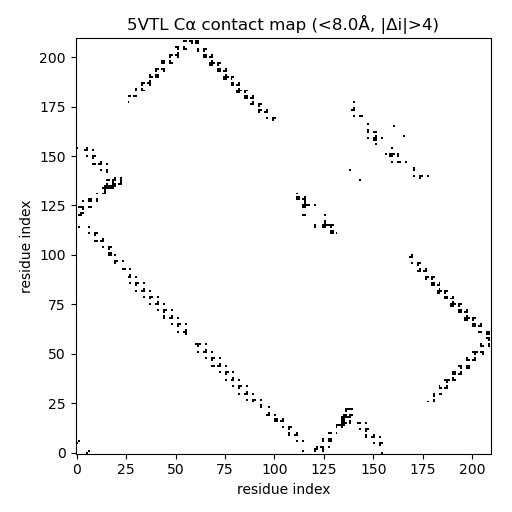LA A 1 94 ? 5.391 -14.464 22.317 1.00 6.80 119 ALA A C 1
ATOM 1353 O O . ALA A 1 94 ? 5.015 -15.347 23.102 1.00 10.49 119 ALA A O 1
ATOM 1360 N N . ALA A 1 95 ? 6.672 -14.108 22.188 1.00 6.81 120 ALA A N 1
ATOM 1361 C CA . ALA A 1 95 ? 7.676 -14.638 23.114 1.00 6.24 120 ALA A CA 1
ATOM 1362 C C . ALA A 1 95 ? 7.695 -13.866 24.433 1.00 10.48 120 ALA A C 1
ATOM 1363 O O . ALA A 1 95 ? 7.913 -14.444 25.489 1.00 11.50 120 ALA A O 1
ATOM 1370 N N . ASN A 1 96 ? 7.463 -12.560 24.357 1.00 6.80 121 ASN A N 1
ATOM 1371 C CA . ASN A 1 96 ? 7.488 -11.690 25.530 1.00 9.22 121 ASN A CA 1
ATOM 1372 C C . ASN A 1 96 ? 6.326 -11.899 26.489 1.00 9.41 121 ASN A C 1
ATOM 1373 O O . ASN A 1 96 ? 6.517 -12.086 27.692 1.00 7.78 121 ASN A O 1
ATOM 1384 N N . ALA A 1 97 ? 5.106 -11.844 25.966 1.00 10.27 122 ALA A N 1
ATOM 1385 C CA . ALA A 1 97 ? 3.928 -11.887 26.836 1.00 7.44 122 ALA A CA 1
ATOM 1386 C C . ALA A 1 97 ? 3.850 -13.114 27.764 1.00 6.81 122 ALA A C 1
ATOM 1387 O O . ALA A 1 97 ? 3.558 -12.951 28.955 1.00 8.26 122 ALA A O 1
ATOM 1394 N N . PRO A 1 98 ? 4.103 -14.336 27.253 1.00 9.71 123 PRO A N 1
ATOM 1395 C CA . PRO A 1 98 ? 4.024 -15.462 28.196 1.00 7.74 123 PRO A CA 1
ATOM 1396 C C . PRO A 1 98 ? 5.021 -15.390 29.343 1.00 9.83 123 PRO A C 1
ATOM 1397 O O . PRO A 1 98 ? 4.716 -15.926 30.418 1.00 10.17 123 PRO A O 1
ATOM 1408 N N . LEU A 1 99 ? 6.175 -14.755 29.148 1.00 8.82 124 LEU A N 1
ATOM 1409 C CA . LEU A 1 99 ? 7.149 -14.662 30.245 1.00 11.90 124 LEU A CA 1
ATOM 1410 C C . LEU A 1 99 ? 6.561 -13.843 31.394 1.00 10.49 124 LEU A C 1
ATOM 1411 O O . LEU A 1 99 ? 6.673 -14.213 32.568 1.00 10.93 124 LEU A O 1
ATOM 1427 N N . LEU A 1 100 ? 5.929 -12.733 31.033 1.00 9.93 125 LEU A N 1
ATOM 1428 C CA . LEU A 1 100 ? 5.300 -11.834 31.984 1.00 7.64 125 LEU A CA 1
ATOM 1429 C C . LEU A 1 100 ? 4.098 -12.473 32.664 1.00 11.21 125 LEU A C 1
ATOM 1430 O O . LEU A 1 100 ? 3.917 -12.330 33.876 1.00 12.49 125 LEU A O 1
ATOM 1446 N N . ALA A 1 101 ? 3.290 -13.196 31.904 1.00 8.12 126 ALA A N 1
ATOM 1447 C CA . ALA A 1 101 ? 2.102 -13.812 32.484 1.00 7.09 126 ALA A CA 1
ATOM 1448 C C . ALA A 1 101 ? 2.471 -14.898 33.475 1.00 11.78 126 ALA A C 1
ATOM 1449 O O . ALA A 1 101 ? 1.919 -14.958 34.570 1.00 8.87 126 ALA A O 1
ATOM 1456 N N . ALA A 1 102 ? 3.404 -15.768 33.088 1.00 6.32 127 ALA A N 1
ATOM 1457 C CA . ALA A 1 102 ? 3.784 -16.886 33.949 1.00 9.54 127 ALA A CA 1
ATOM 1458 C C . ALA A 1 102 ? 4.244 -16.401 35.325 1.00 15.10 127 ALA A C 1
ATOM 1459 O O . ALA A 1 102 ? 4.056 -17.092 36.335 1.00 11.40 127 ALA A O 1
ATOM 1466 N N . GLY A 1 103 ? 4.835 -15.207 35.363 1.00 12.52 128 GLY A N 1
ATOM 1467 C CA . GLY A 1 103 ? 5.365 -14.663 36.597 1.00 13.54 128 GLY A CA 1
ATOM 1468 C C . GLY A 1 103 ? 4.329 -13.977 37.490 1.00 9.66 128 GLY A C 1
ATOM 1469 O O . GLY A 1 103 ? 4.660 -13.485 38.563 1.00 9.87 128 GLY A O 1
ATOM 1473 N N . LYS A 1 104 ? 3.075 -13.954 37.045 1.00 8.41 129 LYS A N 1
ATOM 1474 C CA . LYS A 1 104 ? 2.002 -13.360 37.811 1.00 5.87 129 LYS A CA 1
ATOM 1475 C C . LYS A 1 104 ? 1.027 -14.395 38.376 1.00 7.06 129 LYS A C 1
ATOM 1476 O O . LYS A 1 104 ? 0.183 -14.044 39.188 1.00 7.43 129 LYS A O 1
ATOM 1495 N N . THR A 1 105 ? 1.152 -15.657 37.968 1.00 7.27 130 THR A N 1
ATOM 1496 C CA . THR A 1 105 ? 0.203 -16.675 38.423 1.00 6.97 130 THR A CA 1
ATOM 1497 C C . THR A 1 105 ? 0.354 -17.036 39.903 1.00 8.13 130 THR A C 1
ATOM 1498 O O . THR A 1 105 ? -0.639 -17.244 40.577 1.00 3.79 130 THR A O 1
ATOM 1509 N N . ALA A 1 106 ? 1.589 -17.148 40.403 1.00 7.15 131 ALA A N 1
ATOM 1510 C CA . ALA A 1 106 ? 1.795 -17.666 41.767 1.00 7.44 131 ALA A CA 1
ATOM 1511 C C . ALA A 1 106 ? 1.038 -16.907 42.870 1.00 7.39 131 ALA A C 1
ATOM 1512 O O . ALA A 1 106 ? 0.371 -17.527 43.693 1.00 4.55 131 ALA A O 1
ATOM 1519 N N . PRO A 1 107 ? 1.129 -15.566 42.905 1.00 5.31 132 PRO A N 1
ATOM 1520 C CA . PRO A 1 107 ? 0.343 -14.885 43.958 1.00 3.24 132 PRO A CA 1
ATOM 1521 C C . PRO A 1 107 ? -1.193 -15.097 43.869 1.00 5.49 132 PRO A C 1
ATOM 1522 O O . PRO A 1 107 ? -1.862 -15.209 44.898 1.00 3.89 132 PRO A O 1
ATOM 1533 N N . ILE A 1 108 ? -1.737 -15.158 42.660 1.00 4.50 133 ILE A N 1
ATOM 1534 C CA . ILE A 1 108 ? -3.179 -15.332 42.481 1.00 3.97 133 ILE A CA 1
ATOM 1535 C C . ILE A 1 108 ? -3.555 -16.748 42.895 1.00 5.28 133 ILE A C 1
ATOM 1536 O O . ILE A 1 108 ? -4.527 -16.982 43.609 1.00 4.89 133 ILE A O 1
ATOM 1552 N N . ASP A 1 109 ? -2.769 -17.712 42.452 1.00 3.11 134 ASP A N 1
ATOM 1553 C CA . ASP A 1 109 ? -3.072 -19.088 42.800 1.00 3.29 134 ASP A CA 1
ATOM 1554 C C . ASP A 1 109 ? -2.867 -19.389 44.298 1.00 3.93 134 ASP A C 1
ATOM 1555 O O . ASP A 1 109 ? -3.578 -20.217 44.869 1.00 4.02 134 ASP A O 1
ATOM 1564 N N . ASP A 1 110 ? -1.927 -18.700 44.943 1.00 5.38 135 ASP A N 1
ATOM 1565 C CA . ASP A 1 110 ? -1.788 -18.808 46.398 1.00 5.02 135 ASP A CA 1
ATOM 1566 C C . ASP A 1 110 ? -3.074 -18.313 47.068 1.00 3.78 135 ASP A C 1
ATOM 1567 O O . ASP A 1 110 ? -3.589 -18.947 47.978 1.00 3.44 135 ASP A O 1
ATOM 1576 N N . TYR A 1 111 ? -3.567 -17.159 46.618 1.00 3.94 136 TYR A N 1
ATOM 1577 C CA . TYR A 1 111 ? -4.811 -16.605 47.159 1.00 2.70 136 TYR A CA 1
ATOM 1578 C C . TYR A 1 111 ? -5.931 -17.616 46.995 1.00 3.09 136 TYR A C 1
ATOM 1579 O O . TYR A 1 111 ? -6.691 -17.870 47.936 1.00 3.53 136 TYR A O 1
ATOM 1597 N N . LEU A 1 112 ? -6.049 -18.204 45.812 1.00 4.24 137 LEU A N 1
ATOM 1598 C CA . LEU A 1 112 ? -7.129 -19.159 45.576 1.00 2.71 137 LEU A CA 1
ATOM 1599 C C . LEU A 1 112 ? -7.011 -20.381 46.495 1.00 5.32 137 LEU A C 1
ATOM 1600 O O . LEU A 1 112 ? -8.010 -20.815 47.083 1.00 5.15 137 LEU A O 1
ATOM 1616 N N . LYS A 1 113 ? -5.799 -20.903 46.669 1.00 4.82 138 LYS A N 1
ATOM 1617 C CA . LYS A 1 113 ? -5.606 -22.033 47.567 1.00 4.63 138 LYS A CA 1
ATOM 1618 C C . LYS A 1 113 ? -5.972 -21.644 48.993 1.00 4.73 138 LYS A C 1
ATOM 1619 O O . LYS A 1 113 ? -6.572 -22.433 49.733 1.00 5.87 138 LYS A O 1
ATOM 1638 N N . SER A 1 114 ? -5.626 -20.416 49.369 1.00 4.31 139 SER A N 1
ATOM 1639 C CA . SER A 1 114 ? -5.927 -19.890 50.706 1.00 3.54 139 SER A CA 1
ATOM 1640 C C . SER A 1 114 ? -7.412 -19.865 51.010 1.00 9.14 139 SER A C 1
ATOM 1641 O O . SER A 1 114 ? -7.786 -19.959 52.162 1.00 11.54 139 SER A O 1
ATOM 1649 N N . VAL A 1 115 ? -8.260 -19.712 49.994 1.00 4.21 140 VAL A N 1
ATOM 1650 C CA . VAL A 1 115 ? -9.707 -19.745 50.220 1.00 4.83 140 VAL A CA 1
ATOM 1651 C C . VAL A 1 115 ? -10.214 -21.177 50.183 1.00 3.31 140 VAL A C 1
ATOM 1652 O O . VAL A 1 115 ? -11.061 -21.577 51.006 1.00 3.68 140 VAL A O 1
ATOM 1665 N N . ALA A 1 116 ? -9.701 -21.942 49.230 1.00 3.76 141 ALA A N 1
ATOM 1666 C CA . ALA A 1 116 ? -10.121 -23.319 49.046 1.00 3.53 141 ALA A CA 1
ATOM 1667 C C . ALA A 1 116 ? -9.936 -24.082 50.359 1.00 4.47 141 ALA A C 1
ATOM 1668 O O . ALA A 1 116 ? -10.800 -24.850 50.776 1.00 4.27 141 ALA A O 1
ATOM 1675 N N . GLU A 1 117 ? -8.822 -23.801 51.038 1.00 2.70 142 GLU A N 1
ATOM 1676 C CA . GLU A 1 117 ? -8.453 -24.527 52.234 1.00 3.23 142 GLU A CA 1
ATOM 1677 C C . GLU A 1 117 ? -8.840 -23.815 53.534 1.00 8.20 142 GLU A C 1
ATOM 1678 O O . GLU A 1 117 ? -8.404 -24.215 54.624 1.00 7.10 142 GLU A O 1
ATOM 1690 N N . ASP A 1 118 ? -9.674 -22.776 53.433 1.00 6.21 143 ASP A N 1
ATOM 1691 C CA . ASP A 1 118 ? -10.065 -22.015 54.606 1.00 3.75 143 ASP A CA 1
ATOM 1692 C C . ASP A 1 118 ? -11.455 -22.436 55.056 1.00 8.11 143 ASP A C 1
ATOM 1693 O O . ASP A 1 118 ? -12.441 -22.172 54.370 1.00 4.63 143 ASP A O 1
ATOM 1702 N N . ASN A 1 119 ? -11.523 -23.116 56.205 1.00 6.56 144 ASN A N 1
ATOM 1703 C CA . ASN A 1 119 ? -12.792 -23.596 56.765 1.00 5.72 144 ASN A CA 1
ATOM 1704 C C . ASN A 1 119 ? -13.715 -22.476 57.235 1.00 6.04 144 ASN A C 1
ATOM 1705 O O . ASN A 1 119 ? -14.878 -22.720 57.544 1.00 9.96 144 ASN A O 1
ATOM 1716 N N . SER A 1 120 ? -13.199 -21.252 57.308 1.00 3.97 145 SER A N 1
ATOM 1717 C CA . SER A 1 120 ? -14.018 -20.102 57.651 1.00 4.82 145 SER A CA 1
ATOM 1718 C C . SER A 1 120 ? -14.682 -19.466 56.416 1.00 5.16 145 SER A C 1
ATOM 1719 O O . SER A 1 120 ? -15.445 -18.517 56.548 1.00 5.45 145 SER A O 1
ATOM 1727 N N . ALA A 1 121 ? -14.365 -19.970 55.223 1.00 5.24 146 ALA A N 1
ATOM 1728 C CA . ALA A 1 121 ? -14.826 -19.327 54.005 1.00 5.17 146 ALA A CA 1
ATOM 1729 C C . ALA A 1 121 ? -16.175 -19.907 53.602 1.00 6.76 146 ALA A C 1
ATOM 1730 O O . ALA A 1 121 ? -16.465 -21.059 53.891 1.00 3.27 146 ALA A O 1
ATOM 1737 N N . ALA A 1 122 ? -16.998 -19.102 52.951 1.00 3.65 147 ALA A N 1
ATOM 1738 C CA . ALA A 1 122 ? -18.312 -19.541 52.496 1.00 3.85 147 ALA A CA 1
ATOM 1739 C C . ALA A 1 122 ? -18.221 -20.680 51.490 1.00 3.49 147 ALA A C 1
ATOM 1740 O O . ALA A 1 122 ? -17.261 -20.784 50.726 1.00 5.19 147 ALA A O 1
ATOM 1747 N N . SER A 1 123 ? -19.216 -21.563 51.527 1.00 3.92 148 SER A N 1
ATOM 1748 C CA . SER A 1 123 ? -19.240 -22.761 50.685 1.00 4.23 148 SER A CA 1
ATOM 1749 C C . SER A 1 123 ? -18.913 -22.487 49.203 1.00 6.03 148 SER A C 1
ATOM 1750 O O . SER A 1 123 ? -18.034 -23.123 48.615 1.00 6.29 148 SER A O 1
ATOM 1758 N N . THR A 1 124 ? -19.602 -21.531 48.593 1.00 3.91 149 THR A N 1
ATOM 1759 C CA . THR A 1 124 ? -19.462 -21.312 47.158 1.00 4.45 149 THR A CA 1
ATOM 1760 C C . THR A 1 124 ? -18.118 -20.679 46.827 1.00 3.74 149 THR A C 1
ATOM 1761 O O . THR A 1 124 ? -17.526 -20.976 45.780 1.00 6.28 149 THR A O 1
ATOM 1772 N N . ALA A 1 125 ? -17.619 -19.856 47.748 1.00 2.20 150 ALA A N 1
ATOM 1773 C CA . ALA A 1 125 ? -16.288 -19.261 47.596 1.00 3.93 150 ALA A CA 1
ATOM 1774 C C . ALA A 1 125 ? -15.212 -20.333 47.530 1.00 4.77 150 ALA A C 1
ATOM 1775 O O . ALA A 1 125 ? -14.341 -20.307 46.647 1.00 4.09 150 ALA A O 1
ATOM 1782 N N . ARG A 1 126 ? -15.288 -21.287 48.450 1.00 4.53 151 ARG A N 1
ATOM 1783 C CA . ARG A 1 126 ? -14.359 -22.414 48.458 1.00 3.19 151 ARG A CA 1
ATOM 1784 C C . ARG A 1 126 ? -14.506 -23.278 47.214 1.00 2.76 151 ARG A C 1
ATOM 1785 O O . ARG A 1 126 ? -13.523 -23.759 46.650 1.00 6.32 151 ARG A O 1
ATOM 1806 N N . ARG A 1 127 ? -15.733 -23.467 46.755 1.00 4.23 152 ARG A N 1
ATOM 1807 C CA . ARG A 1 127 ? -15.969 -24.319 45.596 1.00 4.17 152 ARG A CA 1
ATOM 1808 C C . ARG A 1 127 ? -15.357 -23.716 44.342 1.00 3.24 152 ARG A C 1
ATOM 1809 O O . ARG A 1 127 ? -14.704 -24.383 43.548 1.00 5.02 152 ARG A O 1
ATOM 1830 N N . ILE A 1 128 ? -15.574 -22.427 44.172 1.00 4.70 153 ILE A N 1
ATOM 1831 C CA . ILE A 1 128 ? -15.028 -21.732 43.019 1.00 4.30 153 ILE A CA 1
ATOM 1832 C C . ILE A 1 128 ? -13.508 -21.769 43.088 1.00 4.98 153 ILE A C 1
ATOM 1833 O O . ILE A 1 128 ? -12.840 -22.035 42.085 1.00 4.81 153 ILE A O 1
ATOM 1849 N N . ALA A 1 129 ? -12.966 -21.515 44.277 1.00 5.10 154 ALA A N 1
ATOM 1850 C CA . ALA A 1 129 ? -11.508 -21.485 44.447 1.00 5.68 154 ALA A CA 1
ATOM 1851 C C . ALA A 1 129 ? -10.908 -22.851 44.140 1.00 6.47 154 ALA A C 1
ATOM 1852 O O . ALA A 1 129 ? -9.897 -22.964 43.435 1.00 6.81 154 ALA A O 1
ATOM 1859 N N . ARG A 1 130 ? -11.521 -23.901 44.670 1.00 4.88 155 ARG A N 1
ATOM 1860 C CA . ARG A 1 130 ? -10.940 -25.219 44.489 1.00 9.15 155 ARG A CA 1
ATOM 1861 C C . ARG A 1 130 ? -11.046 -25.727 43.045 1.00 8.95 155 ARG A C 1
ATOM 1862 O O . ARG A 1 130 ? -10.222 -26.526 42.617 1.00 9.95 155 ARG A O 1
ATOM 1883 N N . GLY A 1 131 ? -12.031 -25.252 42.289 1.00 8.17 156 GLY A N 1
ATOM 1884 C CA . GLY A 1 131 ? -12.251 -25.745 40.925 1.00 12.77 156 GLY A CA 1
ATOM 1885 C C . GLY A 1 131 ? -11.600 -24.882 39.847 1.00 9.64 156 GLY A C 1
ATOM 1886 O O . GLY A 1 131 ? -11.803 -25.087 38.654 1.00 8.72 156 GLY A O 1
ATOM 1890 N N . CYS A 1 132 ? -10.814 -23.916 40.286 1.00 6.56 157 CYS A N 1
ATOM 1891 C CA . CYS A 1 132 ? -10.289 -22.894 39.392 1.00 8.36 157 CYS A CA 1
ATOM 1892 C C . CYS A 1 132 ? -9.012 -23.370 38.729 1.00 8.54 157 CYS A C 1
ATOM 1893 O O . CYS A 1 132 ? -7.927 -22.953 39.094 1.00 7.77 157 CYS A O 1
ATOM 1900 N N . SER A 1 133 ? -9.137 -24.269 37.757 1.00 8.91 158 SER A N 1
ATOM 1901 C CA . SER A 1 133 ? -7.947 -24.913 37.198 1.00 8.01 158 SER A CA 1
ATOM 1902 C C . SER A 1 133 ? -8.088 -25.134 35.711 1.00 13.53 158 SER A C 1
ATOM 1903 O O . SER A 1 133 ? -7.432 -26.014 35.158 1.00 11.15 158 SER A O 1
ATOM 1911 N N . LEU A 1 134 ? -8.944 -24.332 35.077 1.00 8.17 159 LEU A N 1
ATOM 1912 C CA . LEU A 1 134 ? -9.205 -24.446 33.643 1.00 8.31 159 LEU A CA 1
ATOM 1913 C C . LEU A 1 134 ? -8.700 -23.194 32.923 1.00 10.89 159 LEU A C 1
ATOM 1914 O O . LEU A 1 134 ? -9.370 -22.126 32.984 1.00 8.79 159 LEU A O 1
ATOM 1930 N N . PRO A 1 135 ? -7.528 -23.307 32.246 1.00 7.54 160 PRO A N 1
ATOM 1931 C CA . PRO A 1 135 ? -6.996 -22.148 31.526 1.00 6.56 160 PRO A CA 1
ATOM 1932 C C . PRO A 1 135 ? -7.980 -21.641 30.498 1.00 9.40 160 PRO A C 1
ATOM 1933 O O . PRO A 1 135 ? -8.651 -22.431 29.842 1.00 8.35 160 PRO A O 1
ATOM 1944 N N . ASN A 1 136 ? -8.074 -20.321 30.385 1.00 4.56 161 ASN A N 1
ATOM 1945 C CA . ASN A 1 136 ? -8.954 -19.708 29.436 1.00 3.89 161 ASN A CA 1
ATOM 1946 C C . ASN A 1 136 ? -8.214 -19.538 28.131 1.00 4.37 161 ASN A C 1
ATOM 1947 O O . ASN A 1 136 ? -7.518 -18.557 27.925 1.00 6.38 161 ASN A O 1
ATOM 1958 N N . ARG A 1 137 ? -8.377 -20.508 27.246 1.00 4.10 162 ARG A N 1
ATOM 1959 C CA . ARG A 1 137 ? -7.703 -20.484 25.975 1.00 5.35 162 ARG A CA 1
ATOM 1960 C C . ARG A 1 137 ? -8.255 -19.354 25.080 1.00 8.36 162 ARG A C 1
ATOM 1961 O O . ARG A 1 137 ? -7.676 -19.030 24.053 1.00 9.41 162 ARG A O 1
ATOM 1982 N N . GLY A 1 138 ? -9.372 -18.759 25.482 1.00 7.50 163 GLY A N 1
ATOM 1983 C CA . GLY A 1 138 ? -9.942 -17.636 24.752 1.00 6.52 163 GLY A CA 1
ATOM 1984 C C . GLY A 1 138 ? -9.437 -16.284 25.239 1.00 4.57 163 GLY A C 1
ATOM 1985 O O . GLY A 1 138 ? -9.956 -15.244 24.856 1.00 8.78 163 GLY A O 1
ATOM 1989 N N . VAL A 1 139 ? -8.415 -16.289 26.078 1.00 6.62 164 VAL A N 1
ATOM 1990 C CA . VAL A 1 139 ? -7.876 -15.048 26.619 1.00 3.32 164 VAL A CA 1
ATOM 1991 C C . VAL A 1 139 ? -7.431 -14.087 25.500 1.00 5.85 164 VAL A C 1
ATOM 1992 O O . VAL A 1 139 ? -6.975 -14.511 24.442 1.00 6.19 164 VAL A O 1
ATOM 2005 N N . ASN A 1 140 ? -7.602 -12.793 25.740 1.00 2.94 165 ASN A N 1
ATOM 2006 C CA . ASN A 1 140 ? -7.157 -11.764 24.818 1.00 4.52 165 ASN A CA 1
ATOM 2007 C C . ASN A 1 140 ? -7.061 -10.481 25.621 1.00 5.77 165 ASN A C 1
ATOM 2008 O O . ASN A 1 140 ? -7.261 -10.509 26.832 1.00 6.89 165 ASN A O 1
ATOM 2019 N N . SER A 1 141 ? -6.781 -9.356 24.977 1.00 4.46 166 SER A N 1
ATOM 2020 C CA . SER A 1 141 ? -6.617 -8.130 25.739 1.00 5.44 166 SER A CA 1
ATOM 2021 C C . SER A 1 141 ? -7.902 -7.755 26.450 1.00 3.61 166 SER A C 1
ATOM 2022 O O . SER A 1 141 ? -7.851 -7.200 27.551 1.00 5.19 166 SER A O 1
ATOM 2030 N N . TRP A 1 142 ? -9.049 -8.060 25.838 1.00 5.80 167 TRP A N 1
ATOM 2031 C CA . TRP A 1 142 ? -10.344 -7.688 26.439 1.00 8.74 167 TRP A CA 1
ATOM 2032 C C . TRP A 1 142 ? -10.524 -8.442 27.764 1.00 5.45 167 TRP A C 1
ATOM 2033 O O . TRP A 1 142 ? -10.876 -7.854 28.784 1.00 4.58 167 TRP A O 1
ATOM 2054 N N . VAL A 1 143 ? -10.250 -9.748 27.759 1.00 7.15 168 VAL A N 1
ATOM 2055 C CA . VAL A 1 143 ? -10.313 -10.542 28.981 1.00 5.55 168 VAL A CA 1
ATOM 2056 C C . VAL A 1 143 ? -9.346 -10.023 30.056 1.00 9.80 168 VAL A C 1
ATOM 2057 O O . VAL A 1 143 ? -9.691 -9.974 31.227 1.00 5.34 168 VAL A O 1
ATOM 2070 N N . LEU A 1 144 ? -8.132 -9.644 29.673 1.00 5.75 169 LEU A N 1
ATOM 2071 C CA . LEU A 1 144 ? -7.191 -9.119 30.666 1.00 7.26 169 LEU A CA 1
ATOM 2072 C C . LEU A 1 144 ? -7.683 -7.794 31.250 1.00 5.79 169 LEU A C 1
ATOM 2073 O O . LEU A 1 144 ? -7.489 -7.523 32.429 1.00 4.74 169 LEU A O 1
ATOM 2089 N N . LYS A 1 145 ? -8.322 -6.975 30.428 1.00 5.25 170 LYS A N 1
ATOM 2090 C CA . LYS A 1 145 ? -8.928 -5.739 30.901 1.00 5.35 170 LYS A CA 1
ATOM 2091 C C . LYS A 1 145 ? -10.022 -6.025 31.920 1.00 5.26 170 LYS A C 1
ATOM 2092 O O . LYS A 1 145 ? -10.061 -5.436 32.986 1.00 7.49 170 LYS A O 1
ATOM 2111 N N . LYS A 1 146 ? -10.934 -6.925 31.574 1.00 4.99 171 LYS A N 1
ATOM 2112 C CA . LYS A 1 146 ? -12.013 -7.270 32.499 1.00 3.73 171 LYS A CA 1
ATOM 2113 C C . LYS A 1 146 ? -11.485 -7.838 33.812 1.00 5.28 171 LYS A C 1
ATOM 2114 O O . LYS A 1 146 ? -12.044 -7.597 34.871 1.00 5.88 171 LYS A O 1
ATOM 2133 N N . ALA A 1 147 ? -10.410 -8.607 33.731 1.00 4.34 172 ALA A N 1
ATOM 2134 C CA . ALA A 1 147 ? -9.796 -9.197 34.917 1.00 5.59 172 ALA A CA 1
ATOM 2135 C C . ALA A 1 147 ? -9.325 -8.122 35.901 1.00 3.72 172 ALA A C 1
ATOM 2136 O O . ALA A 1 147 ? -9.595 -8.182 37.110 1.00 5.23 172 ALA A O 1
ATOM 2143 N N . 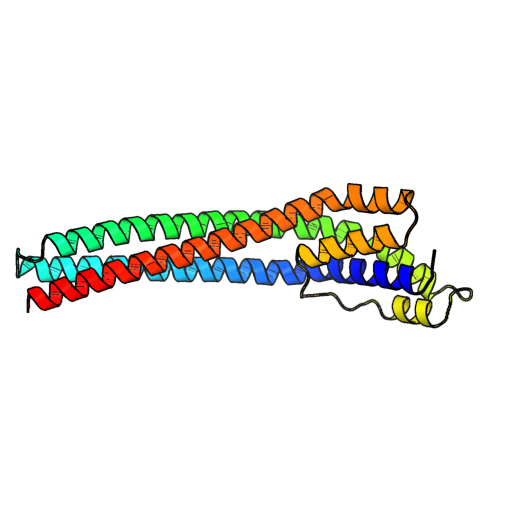VAL A 1 148 ? -8.635 -7.117 35.373 1.00 3.06 173 VAL A N 1
ATOM 2144 C CA . VAL A 1 148 ? -8.160 -6.027 36.208 1.00 4.82 173 VAL A CA 1
ATOM 2145 C C . VAL A 1 148 ? -9.373 -5.279 36.753 1.00 4.20 173 VAL A C 1
ATOM 2146 O O . VAL A 1 148 ? -9.435 -4.933 37.936 1.00 5.03 173 VAL A O 1
ATOM 2159 N N . GLU A 1 149 ? -10.353 -5.040 35.888 1.00 5.66 174 GLU A N 1
ATOM 2160 C CA . GLU A 1 149 ? -11.555 -4.314 36.315 1.00 5.93 174 GLU A CA 1
ATOM 2161 C C . GLU A 1 149 ? -12.256 -5.012 37.469 1.00 7.55 174 GLU A C 1
ATOM 2162 O O . GLU A 1 149 ? -12.687 -4.358 38.418 1.00 4.17 174 GLU A O 1
ATOM 2174 N N . PHE A 1 150 ? -12.363 -6.336 37.405 1.00 6.00 175 PHE A N 1
ATOM 2175 C CA . PHE A 1 150 ? -13.091 -7.065 38.440 1.00 4.69 175 PHE A CA 1
ATOM 2176 C C . PHE A 1 150 ? -12.302 -7.024 39.722 1.00 5.28 175 PHE A C 1
ATOM 2177 O O . PHE A 1 150 ? -12.866 -6.887 40.814 1.00 5.47 175 PHE A O 1
ATOM 2194 N N . GLY A 1 151 ? -10.973 -7.150 39.609 1.00 4.36 176 GLY A N 1
ATOM 2195 C CA . GLY A 1 151 ? -10.143 -7.076 40.787 1.00 4.62 176 GLY A CA 1
ATOM 2196 C C . GLY A 1 151 ? -10.327 -5.733 41.478 1.00 4.40 176 GLY A C 1
ATOM 2197 O O . GLY A 1 151 ? -10.438 -5.643 42.690 1.00 5.41 176 GLY A O 1
ATOM 2201 N N . CYS A 1 152 ? -10.364 -4.674 40.688 1.00 4.23 177 CYS A N 1
ATOM 2202 C CA . CYS A 1 152 ? -10.507 -3.341 41.234 1.00 6.20 177 CYS A CA 1
ATOM 2203 C C . CYS A 1 152 ? -11.925 -3.110 41.803 1.00 9.54 177 CYS A C 1
ATOM 2204 O O . CYS A 1 152 ? -12.093 -2.375 42.778 1.00 9.22 177 CYS A O 1
ATOM 2211 N N . GLU A 1 153 ? -12.931 -3.746 41.212 1.00 6.56 178 GLU A N 1
ATOM 2212 C CA . GLU A 1 153 ? -14.303 -3.588 41.696 1.00 8.45 178 GLU A CA 1
ATOM 2213 C C . GLU A 1 153 ? -14.480 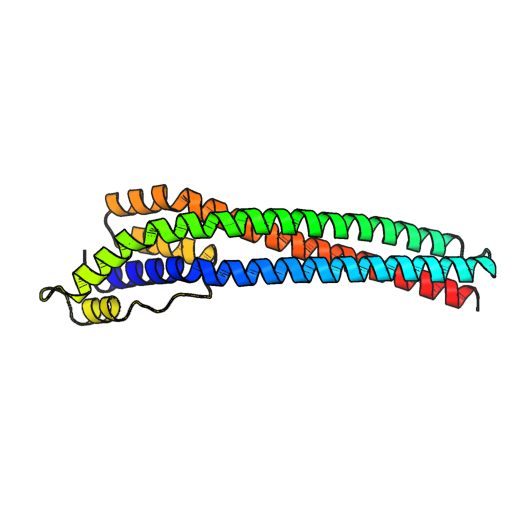-4.197 43.100 1.00 13.77 178 GLU A C 1
ATOM 2214 O O . GLU A 1 153 ? -15.195 -3.638 43.962 1.00 7.06 178 GLU A O 1
ATOM 2226 N N . PHE A 1 154 ? -13.833 -5.337 43.339 1.00 6.37 179 PHE A N 1
ATOM 2227 C CA . PHE A 1 154 ? -14.111 -6.098 44.556 1.00 7.27 179 PHE A CA 1
ATOM 2228 C C . PHE A 1 154 ? -13.066 -6.030 45.665 1.00 7.80 179 PHE A C 1
ATOM 2229 O O . PHE A 1 154 ? -13.429 -6.082 46.840 1.00 12.59 179 PHE A O 1
ATOM 2246 N N . PHE A 1 155 ? -11.788 -5.908 45.316 1.00 5.86 180 PHE A N 1
ATOM 2247 C CA . PHE A 1 155 ? -10.743 -5.860 46.305 1.00 5.53 180 PHE A CA 1
ATOM 2248 C C . PHE A 1 155 ? -10.543 -4.408 46.698 1.00 8.67 180 PHE A C 1
ATOM 2249 O O . PHE A 1 155 ? -11.043 -3.494 46.022 1.00 7.11 180 PHE A O 1
ATOM 2266 N N . THR A 1 156 ? -9.831 -4.217 47.799 1.00 11.52 181 THR A N 1
ATOM 2267 C CA . THR A 1 156 ? -9.5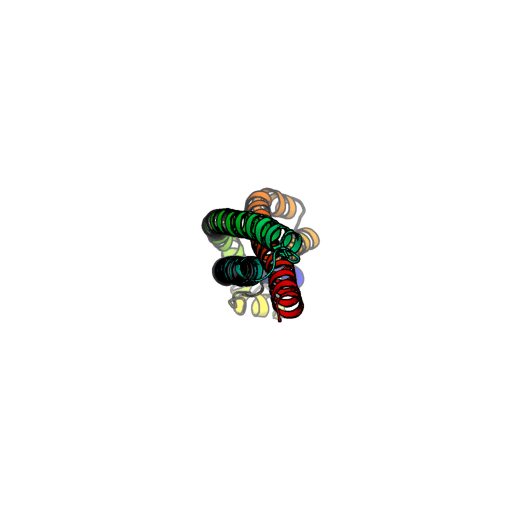11 -2.890 48.307 1.00 11.15 181 THR A CA 1
ATOM 2268 C C . THR A 1 156 ? -8.617 -2.104 47.340 1.00 11.76 181 THR A C 1
ATOM 2269 O O . THR A 1 156 ? -7.937 -2.674 46.481 1.00 6.89 181 THR A O 1
ATOM 2280 N N . GLY A 1 157 ? -8.674 -0.780 47.434 1.00 6.30 182 GLY A N 1
ATOM 2281 C CA . GLY A 1 157 ? -7.917 0.085 46.542 1.00 6.63 182 GLY A CA 1
ATOM 2282 C C . GLY A 1 157 ? -6.419 -0.165 46.500 1.00 11.44 182 GLY A C 1
ATOM 2283 O O . GLY A 1 157 ? -5.792 0.027 45.459 1.00 10.59 182 GLY A O 1
ATOM 2287 N N . ASP A 1 158 ? -5.835 -0.587 47.619 1.00 7.34 183 ASP A N 1
ATOM 2288 C CA . ASP A 1 158 ? -4.401 -0.878 47.644 1.00 9.01 183 ASP A CA 1
ATOM 2289 C C . ASP A 1 158 ? -4.119 -2.051 46.713 1.00 7.85 183 ASP A C 1
ATOM 2290 O O . ASP A 1 158 ? -3.141 -2.043 45.970 1.00 11.06 183 ASP A O 1
ATOM 2299 N N . ILE A 1 159 ? -5.013 -3.029 46.728 1.00 8.18 184 ILE A N 1
ATOM 2300 C CA . ILE A 1 159 ? -4.861 -4.214 45.893 1.00 8.25 184 ILE A CA 1
ATOM 2301 C C . ILE A 1 159 ? -5.138 -3.868 44.430 1.00 12.77 184 ILE A C 1
ATOM 2302 O O . ILE A 1 159 ? -4.431 -4.349 43.530 1.00 10.52 184 ILE A O 1
ATOM 2318 N N . CYS A 1 160 ? -6.140 -3.020 44.200 1.00 8.46 185 CYS A N 1
ATOM 2319 C CA . CYS A 1 160 ? -6.442 -2.518 42.860 1.00 8.20 185 CYS A CA 1
ATOM 2320 C C . CYS A 1 160 ? -5.220 -1.822 42.276 1.00 8.82 185 CYS A C 1
ATOM 2321 O O . CYS A 1 160 ? -4.933 -1.945 41.084 1.00 8.04 185 CYS A O 1
ATOM 2328 N N . LYS A 1 161 ? -4.506 -1.081 43.117 1.00 9.84 186 LYS A N 1
ATOM 2329 C CA . LYS A 1 161 ? -3.334 -0.339 42.654 1.00 8.23 186 LYS A CA 1
ATOM 2330 C C . LYS A 1 161 ? -2.225 -1.273 42.238 1.00 8.99 186 LYS A C 1
ATOM 2331 O O . LYS A 1 161 ? -1.605 -1.095 41.190 1.00 9.59 186 LYS A O 1
ATOM 2350 N N . ILE A 1 162 ? -1.990 -2.285 43.057 1.00 7.18 187 ILE A N 1
ATOM 2351 C CA . ILE A 1 162 ? -0.933 -3.248 42.774 1.00 12.88 187 ILE A CA 1
ATOM 2352 C C . ILE A 1 162 ? -1.280 -4.020 41.511 1.00 13.20 187 ILE A C 1
ATOM 2353 O O . ILE A 1 162 ? -0.424 -4.301 40.677 1.00 11.97 187 ILE A O 1
ATOM 2369 N N . LEU A 1 163 ? -2.556 -4.342 41.362 1.00 8.73 188 LEU A N 1
ATOM 2370 C CA . LEU A 1 163 ? -3.010 -5.112 40.227 1.00 9.50 188 LEU A CA 1
ATOM 2371 C C . LEU A 1 163 ? -2.886 -4.290 38.949 1.00 11.89 188 LEU A C 1
ATOM 2372 O O . LEU A 1 163 ? -2.399 -4.779 37.929 1.00 15.31 188 LEU A O 1
ATOM 2388 N N . THR A 1 164 ? -3.294 -3.026 39.020 1.00 5.60 189 THR A N 1
ATOM 2389 C CA . THR A 1 164 ? -3.280 -2.150 37.848 1.00 11.70 189 THR A CA 1
ATOM 2390 C C . THR A 1 164 ? -1.845 -1.832 37.420 1.00 17.51 189 THR A C 1
ATOM 2391 O O . THR A 1 164 ? -1.461 -2.098 36.276 1.00 13.83 189 THR A O 1
ATOM 2402 N N . ASP A 1 165 ? -1.057 -1.290 38.344 1.00 11.63 190 ASP A N 1
ATOM 2403 C CA . ASP A 1 165 ? 0.345 -0.951 38.074 1.00 12.52 190 ASP A CA 1
ATOM 2404 C C . ASP A 1 165 ? 1.074 -2.188 37.548 1.00 11.78 190 ASP A C 1
ATOM 2405 O O . ASP A 1 165 ? 1.824 -2.126 36.578 1.00 10.96 190 ASP A O 1
ATOM 2414 N N . GLY A 1 166 ? 0.828 -3.316 38.196 1.00 10.86 191 GLY A N 1
ATOM 2415 C CA . GLY A 1 166 ? 1.540 -4.544 37.915 1.00 12.70 191 GLY A CA 1
ATOM 2416 C C . GLY A 1 166 ? 1.167 -5.227 36.607 1.00 12.56 191 GLY A C 1
ATOM 2417 O O . GLY A 1 166 ? 1.983 -5.952 36.036 1.00 10.89 191 GLY A O 1
ATOM 2421 N N . MET A 1 167 ? -0.051 -5.016 36.127 1.00 7.19 192 MET A N 1
ATOM 2422 C CA . MET A 1 167 ? -0.487 -5.628 34.869 1.00 10.95 192 MET A CA 1
ATOM 2423 C C . MET A 1 167 ? -0.209 -4.804 33.622 1.00 10.07 192 MET A C 1
ATOM 2424 O O . MET A 1 167 ? -0.448 -5.269 32.514 1.00 10.81 192 MET A O 1
ATOM 2438 N N . ALA A 1 168 ? 0.268 -3.586 33.801 1.00 11.36 193 ALA A N 1
ATOM 2439 C CA . ALA A 1 168 ? 0.362 -2.635 32.700 1.00 14.68 193 ALA A CA 1
ATOM 2440 C C . ALA A 1 168 ? 1.300 -3.139 31.590 1.00 12.06 193 ALA A C 1
ATOM 2441 O O . ALA A 1 168 ? 1.002 -3.001 30.409 1.00 9.05 193 ALA A O 1
ATOM 2448 N N . ASP A 1 169 ? 2.421 -3.735 31.987 1.00 11.82 194 ASP A N 1
ATOM 2449 C CA . ASP A 1 169 ? 3.437 -4.193 31.030 1.00 11.36 194 ASP A CA 1
ATOM 2450 C C . ASP A 1 169 ? 2.882 -5.340 30.191 1.00 13.63 194 ASP A C 1
ATOM 2451 O O . ASP A 1 169 ? 2.936 -5.299 28.966 1.00 11.04 194 ASP A O 1
ATOM 2460 N N . LEU A 1 170 ? 2.342 -6.358 30.858 1.00 8.40 195 LEU A N 1
ATOM 2461 C CA . LEU A 1 170 ? 1.733 -7.489 30.156 1.00 9.86 195 LEU A CA 1
ATOM 2462 C C . LEU A 1 170 ? 0.654 -7.028 29.192 1.00 9.00 195 LEU A C 1
ATOM 2463 O O . LEU A 1 170 ? 0.587 -7.482 28.031 1.00 8.89 195 LEU A O 1
ATOM 2479 N N . ARG A 1 171 ? -0.200 -6.136 29.677 1.00 8.26 196 ARG A N 1
ATOM 2480 C CA . ARG A 1 171 ? -1.316 -5.673 28.865 1.00 11.42 196 ARG A CA 1
ATOM 2481 C C . ARG A 1 171 ? -0.846 -4.872 27.667 1.00 10.54 196 ARG A C 1
ATOM 2482 O O . ARG A 1 171 ? -1.425 -4.975 26.583 1.00 7.91 196 ARG A O 1
ATOM 2503 N N . ALA A 1 172 ? 0.244 -4.132 27.848 1.00 9.15 197 ALA A N 1
ATOM 2504 C CA . ALA A 1 172 ? 0.871 -3.413 26.746 1.00 7.09 197 ALA A CA 1
ATOM 2505 C C . ALA A 1 172 ? 1.473 -4.395 25.743 1.00 9.28 197 ALA A C 1
ATOM 2506 O O . ALA A 1 172 ? 1.313 -4.217 24.543 1.00 9.38 197 ALA A O 1
ATOM 2513 N N . GLU A 1 173 ? 2.129 -5.448 26.218 1.00 7.39 198 GLU A N 1
ATOM 2514 C CA . GLU A 1 173 ? 2.722 -6.426 25.314 1.00 6.54 198 GLU A CA 1
ATOM 2515 C C . GLU A 1 173 ? 1.644 -7.180 24.550 1.00 6.52 198 GLU A C 1
ATOM 2516 O O . GLU A 1 173 ? 1.794 -7.460 23.356 1.00 6.74 198 GLU A O 1
ATOM 2528 N N . TYR A 1 174 ? 0.553 -7.524 25.233 1.00 8.62 199 TYR A N 1
ATOM 2529 C CA . TYR A 1 174 ? -0.498 -8.268 24.573 1.00 6.83 199 TYR A CA 1
ATOM 2530 C C . TYR A 1 174 ? -1.172 -7.351 23.554 1.00 5.36 199 TYR A C 1
ATOM 2531 O O . TYR A 1 174 ? -1.515 -7.781 22.450 1.00 6.51 199 TYR A O 1
ATOM 2549 N N . ASP A 1 175 ? -1.316 -6.078 23.883 1.00 8.69 200 ASP A N 1
ATOM 2550 C CA . ASP A 1 175 ? -1.848 -5.136 22.913 1.00 7.40 200 ASP A CA 1
ATOM 2551 C C . ASP A 1 175 ? -0.959 -5.086 21.658 1.00 6.48 200 ASP A C 1
ATOM 2552 O O . ASP A 1 175 ? -1.453 -5.027 20.529 1.00 7.95 200 ASP A O 1
ATOM 2561 N N . GLN A 1 176 ? 0.356 -5.072 21.854 1.00 7.56 201 GLN A N 1
ATOM 2562 C CA . GLN A 1 176 ? 1.288 -5.010 20.730 1.00 8.33 201 GLN A CA 1
ATOM 2563 C C . GLN A 1 176 ? 1.176 -6.259 19.882 1.00 6.58 201 GLN A C 1
ATOM 2564 O O . GLN A 1 176 ? 1.231 -6.207 18.656 1.00 7.25 201 GLN A O 1
ATOM 2578 N N . LEU A 1 177 ? 0.996 -7.386 20.557 1.00 7.96 202 LEU A N 1
ATOM 2579 C CA . LEU A 1 177 ? 0.804 -8.659 19.884 1.00 7.60 202 LEU A CA 1
ATOM 2580 C C . LEU A 1 177 ? -0.447 -8.622 19.009 1.00 6.41 202 LEU A C 1
ATOM 2581 O O . LEU A 1 177 ? -0.398 -8.972 17.841 1.00 7.95 202 LEU A O 1
ATOM 2597 N N . GLU A 1 178 ? -1.564 -8.171 19.559 1.00 6.07 203 GLU A N 1
ATOM 2598 C CA . GLU A 1 178 ? -2.802 -8.145 18.806 1.00 5.46 203 GLU A CA 1
ATOM 2599 C C . GLU A 1 178 ? -2.697 -7.197 17.609 1.00 9.21 203 GLU A C 1
ATOM 2600 O O . GLU A 1 178 ? -3.239 -7.474 16.534 1.00 11.13 203 GLU A O 1
ATOM 2612 N N . ALA A 1 179 ? -2.004 -6.085 17.798 1.00 7.79 204 ALA A N 1
ATOM 2613 C CA . ALA A 1 179 ? -1.864 -5.078 16.749 1.00 9.96 204 ALA A CA 1
ATOM 2614 C C . ALA A 1 179 ? -1.020 -5.620 15.603 1.00 7.06 204 ALA A C 1
AT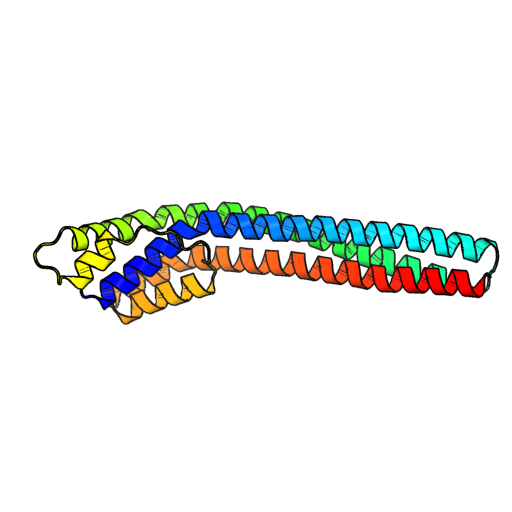OM 2615 O O . ALA A 1 179 ? -1.302 -5.351 14.433 1.00 9.79 204 ALA A O 1
ATOM 2622 N N . ALA A 1 180 ? -0.013 -6.405 15.944 1.00 6.81 205 ALA A N 1
ATOM 2623 C CA . ALA A 1 180 ? 0.869 -7.012 14.957 1.00 8.19 205 ALA A CA 1
ATOM 2624 C C . ALA A 1 180 ? 0.124 -8.053 14.155 1.00 6.45 205 ALA A C 1
ATOM 2625 O O . ALA A 1 180 ? 0.261 -8.139 12.928 1.00 7.62 205 ALA A O 1
ATOM 2632 N N . VAL A 1 181 ? -0.673 -8.853 14.857 1.00 6.09 206 VAL A N 1
ATOM 2633 C CA . VAL A 1 181 ? -1.542 -9.820 14.203 1.00 8.36 206 VAL A CA 1
ATOM 2634 C C . VAL A 1 181 ? -2.496 -9.135 13.209 1.00 9.61 206 VAL A C 1
ATOM 2635 O O . VAL A 1 181 ? -2.712 -9.631 12.098 1.00 8.45 206 VAL A O 1
ATOM 2648 N N . ARG A 1 182 ? -3.091 -8.026 13.624 1.00 7.72 207 ARG A N 1
ATOM 2649 C CA . ARG A 1 182 ? -3.951 -7.254 12.744 1.00 8.24 207 ARG A CA 1
ATOM 2650 C C . ARG A 1 182 ? -3.171 -6.746 11.510 1.00 10.79 207 ARG A C 1
ATOM 2651 O O . ARG A 1 182 ? -3.687 -6.759 10.385 1.00 9.11 207 ARG A O 1
ATOM 2672 N N . ARG A 1 183 ? -1.930 -6.320 11.712 1.00 8.31 208 ARG A N 1
ATOM 2673 C CA . ARG A 1 183 ? -1.116 -5.821 10.599 1.00 7.89 208 ARG A CA 1
ATOM 2674 C C . ARG A 1 183 ? -0.833 -6.910 9.584 1.00 8.36 208 ARG A C 1
ATOM 2675 O O . ARG A 1 183 ? -0.851 -6.667 8.367 1.00 7.85 208 ARG A O 1
ATOM 2696 N N . ALA A 1 184 ? -0.604 -8.125 10.082 1.00 6.63 209 ALA A N 1
ATOM 2697 C CA . ALA A 1 184 ? -0.381 -9.283 9.224 1.00 7.48 209 ALA A CA 1
ATOM 2698 C C . ALA A 1 184 ? -1.626 -9.602 8.392 1.00 5.41 209 ALA A C 1
ATOM 2699 O O . ALA A 1 184 ? -1.529 -9.886 7.196 1.00 8.02 209 ALA A O 1
ATOM 2706 N N . SER A 1 185 ? -2.788 -9.551 9.029 1.00 6.04 210 SER A N 1
ATOM 2707 C CA . SER A 1 185 ? -4.051 -9.825 8.364 1.00 7.97 210 SER A CA 1
ATOM 2708 C C . SER A 1 185 ? -4.337 -8.756 7.312 1.00 7.29 210 SER A C 1
ATOM 2709 O O . SER A 1 185 ? -4.776 -9.046 6.189 1.00 7.88 210 SER A O 1
ATOM 2717 N N . GLU A 1 186 ? -4.082 -7.503 7.668 1.00 6.20 211 GLU A N 1
ATOM 2718 C CA . GLU A 1 186 ? -4.370 -6.409 6.734 1.00 8.23 211 GLU A CA 1
ATOM 2719 C C . GLU A 1 186 ? -3.465 -6.493 5.495 1.00 10.14 211 GLU A C 1
ATOM 2720 O O . GLU A 1 186 ? -3.918 -6.240 4.372 1.00 6.86 211 GLU A O 1
ATOM 2732 N N . ALA A 1 187 ? -2.201 -6.865 5.708 1.00 7.95 212 ALA A N 1
ATOM 2733 C CA . ALA A 1 187 ? -1.240 -7.056 4.628 1.00 6.80 212 ALA A CA 1
ATOM 2734 C C . ALA A 1 187 ? -1.678 -8.169 3.687 1.00 6.18 212 ALA A C 1
ATOM 2735 O O . ALA A 1 187 ? -1.580 -8.056 2.468 1.00 5.69 212 ALA A O 1
ATOM 2742 N N . ARG A 1 188 ? -2.179 -9.252 4.248 1.00 6.59 213 ARG A N 1
ATOM 2743 C CA . ARG A 1 188 ? -2.700 -10.324 3.429 1.00 8.24 213 ARG A CA 1
ATOM 2744 C C . ARG A 1 188 ? -3.904 -9.873 2.585 1.00 4.63 213 ARG A C 1
ATOM 2745 O O . ARG A 1 188 ? -4.010 -10.198 1.413 1.00 6.66 213 ARG A O 1
ATOM 2766 N N . VAL A 1 189 ? -4.814 -9.135 3.186 1.00 9.51 214 VAL A N 1
ATOM 2767 C CA . VAL A 1 189 ? -5.954 -8.605 2.446 1.00 10.27 214 VAL A CA 1
ATOM 2768 C C . VAL A 1 189 ? -5.480 -7.695 1.301 1.00 9.33 214 VAL A C 1
ATOM 2769 O O . VAL A 1 189 ? -6.002 -7.758 0.203 1.00 6.34 214 VAL A O 1
ATOM 2782 N N . ALA A 1 190 ? -4.493 -6.850 1.582 1.00 5.05 215 ALA A N 1
ATOM 2783 C CA . ALA A 1 190 ? -3.900 -5.962 0.582 1.00 7.30 215 ALA A CA 1
ATOM 2784 C C . ALA A 1 190 ? -3.243 -6.734 -0.551 1.00 7.94 215 ALA A C 1
ATOM 2785 O O . ALA A 1 190 ? -3.397 -6.374 -1.710 1.00 7.46 215 ALA A O 1
ATOM 2792 N N . ALA A 1 191 ? -2.513 -7.800 -0.226 1.00 7.79 216 ALA A N 1
ATOM 2793 C CA . ALA A 1 191 ? -1.867 -8.634 -1.236 1.00 7.88 216 ALA A CA 1
ATOM 2794 C C . ALA A 1 191 ? -2.913 -9.264 -2.151 1.00 8.76 216 ALA A C 1
ATOM 2795 O O . ALA A 1 191 ? -2.741 -9.305 -3.373 1.00 8.58 216 ALA A O 1
ATOM 2802 N N . ARG A 1 192 ? -3.991 -9.759 -1.558 1.00 6.60 217 ARG A N 1
ATOM 2803 C CA . ARG A 1 192 ? -5.034 -10.425 -2.335 1.00 6.05 217 ARG A CA 1
ATOM 2804 C C . ARG A 1 192 ? -5.782 -9.384 -3.175 1.00 6.60 217 ARG A C 1
ATOM 2805 O O . ARG A 1 192 ? -6.229 -9.679 -4.283 1.00 7.27 217 ARG A O 1
ATOM 2826 N N . ALA A 1 193 ? -5.907 -8.155 -2.677 1.00 5.84 218 ALA A N 1
ATOM 2827 C CA . ALA A 1 193 ? -6.562 -7.103 -3.463 1.00 6.47 218 ALA A CA 1
ATOM 2828 C C . ALA A 1 193 ? -5.725 -6.737 -4.683 1.00 5.55 218 ALA A C 1
ATOM 2829 O O . ALA A 1 193 ? -6.273 -6.513 -5.779 1.00 9.36 218 ALA A O 1
ATOM 2836 N N . ALA A 1 194 ? -4.407 -6.703 -4.513 1.00 6.61 219 ALA A N 1
ATOM 2837 C CA . ALA A 1 194 ? -3.511 -6.522 -5.653 1.00 7.48 219 ALA A CA 1
ATOM 2838 C C . ALA A 1 194 ? -3.632 -7.658 -6.659 1.00 6.38 219 ALA A C 1
ATOM 2839 O O . ALA A 1 194 ? -3.634 -7.434 -7.856 1.00 7.53 219 ALA A O 1
ATOM 2846 N N . GLU A 1 195 ? -3.685 -8.893 -6.175 1.00 5.66 220 GLU A N 1
ATOM 2847 C CA . GLU A 1 195 ? -3.791 -10.021 -7.083 1.00 6.07 220 GLU A CA 1
ATOM 2848 C C . GLU A 1 195 ? -5.109 -9.982 -7.870 1.00 5.68 220 GLU A C 1
ATOM 2849 O O . GLU A 1 195 ? -5.153 -10.362 -9.040 1.00 5.46 220 GLU A O 1
ATOM 2861 N N . SER A 1 196 ? -6.175 -9.502 -7.247 1.00 6.56 221 SER A N 1
ATOM 2862 C CA . SER A 1 196 ? -7.430 -9.376 -7.973 1.00 8.35 221 SER A CA 1
ATOM 2863 C C . SER A 1 196 ? -7.290 -8.382 -9.152 1.00 10.73 221 SER A C 1
ATOM 2864 O O . SER A 1 196 ? -7.750 -8.646 -10.259 1.00 6.38 221 SER A O 1
ATOM 2872 N N . ASN A 1 197 ? -6.627 -7.251 -8.926 1.00 9.59 222 ASN A N 1
ATOM 2873 C CA . ASN A 1 197 ? -6.385 -6.310 -10.017 1.00 7.56 222 ASN A CA 1
ATOM 2874 C C . ASN A 1 197 ? -5.454 -6.883 -11.068 1.00 7.96 222 ASN A C 1
ATOM 2875 O O . ASN A 1 197 ? -5.659 -6.683 -12.263 1.00 5.64 222 ASN A O 1
ATOM 2886 N N . ALA A 1 198 ? -4.417 -7.594 -10.628 1.00 8.98 223 ALA A N 1
ATOM 2887 C CA . ALA A 1 198 ? -3.476 -8.177 -11.565 1.00 6.87 223 ALA A CA 1
ATOM 2888 C C . ALA A 1 198 ? -4.201 -9.175 -12.455 1.00 8.36 223 ALA A C 1
ATOM 2889 O O . ALA A 1 198 ? -4.016 -9.186 -13.656 1.00 5.71 223 ALA A O 1
ATOM 2896 N N . ARG A 1 199 ? -5.040 -10.005 -11.856 1.00 8.84 224 ARG A N 1
ATOM 2897 C CA . ARG A 1 199 ? -5.730 -11.040 -12.620 1.00 9.59 224 ARG A CA 1
ATOM 2898 C C . ARG A 1 199 ? -6.718 -10.438 -13.613 1.00 7.25 224 ARG A C 1
ATOM 2899 O O . ARG A 1 199 ? -6.838 -10.893 -14.752 1.00 8.32 224 ARG A O 1
ATOM 2920 N N . LYS A 1 200 ? -7.413 -9.401 -13.190 1.00 10.05 225 LYS A N 1
ATOM 2921 C CA . LYS A 1 200 ? -8.334 -8.716 -14.078 1.00 8.15 225 LYS A CA 1
ATOM 2922 C C . LYS A 1 200 ? -7.617 -8.074 -15.261 1.00 6.97 225 LYS A C 1
ATOM 2923 O O . LYS A 1 200 ? -8.147 -8.049 -16.372 1.00 6.89 225 LYS A O 1
ATOM 2942 N N . ALA A 1 201 ? -6.415 -7.544 -15.027 1.00 6.99 226 ALA A N 1
ATOM 2943 C CA . ALA A 1 201 ? -5.572 -7.026 -16.106 1.00 8.22 226 ALA A CA 1
ATOM 2944 C C . ALA A 1 201 ? -5.176 -8.113 -17.095 1.00 10.91 226 ALA A C 1
ATOM 2945 O O . ALA A 1 201 ? -5.282 -7.927 -18.317 1.00 8.99 226 ALA A O 1
ATOM 2952 N N . ALA A 1 202 ? -4.726 -9.255 -16.572 1.00 7.56 227 ALA A N 1
ATOM 2953 C CA . ALA A 1 202 ? -4.338 -10.356 -17.437 1.00 5.63 227 ALA A CA 1
ATOM 2954 C C . ALA A 1 202 ? -5.544 -10.809 -18.251 1.00 9.64 227 ALA A C 1
ATOM 2955 O O . ALA A 1 202 ? -5.429 -11.103 -19.440 1.00 11.23 227 ALA A O 1
ATOM 2962 N N . GLU A 1 203 ? -6.701 -10.855 -17.609 1.00 8.06 228 GLU A N 1
ATOM 2963 C CA . GLU A 1 203 ? -7.910 -11.366 -18.268 1.00 12.33 228 GLU A CA 1
ATOM 2964 C C . GLU A 1 203 ? -8.312 -10.428 -19.393 1.00 18.24 228 GLU A C 1
ATOM 2965 O O . GLU A 1 203 ? -8.709 -10.865 -20.488 1.00 12.59 228 GLU A O 1
ATOM 2977 N N . GLU A 1 204 ? -8.200 -9.133 -19.128 1.00 10.19 229 GLU A N 1
ATOM 2978 C CA . GLU A 1 204 ? -8.528 -8.132 -20.152 1.00 10.13 229 GLU A CA 1
ATOM 2979 C C . GLU A 1 204 ? -7.574 -8.215 -21.316 1.00 15.17 229 GLU A C 1
ATOM 2980 O O . GLU A 1 204 ? -7.995 -8.174 -22.476 1.00 16.92 229 GLU A O 1
ATOM 2992 N N . ALA A 1 205 ? -6.285 -8.315 -21.007 1.00 10.94 230 ALA A N 1
ATOM 2993 C CA . ALA A 1 205 ? -5.254 -8.430 -22.020 1.00 12.46 230 ALA A CA 1
ATOM 2994 C C . ALA A 1 205 ? -5.524 -9.617 -22.922 1.00 11.45 230 ALA A C 1
ATOM 2995 O O . ALA A 1 205 ? -5.409 -9.532 -24.148 1.00 14.12 230 ALA A O 1
ATOM 3002 N N . GLU A 1 206 ? -5.847 -10.741 -22.301 1.00 10.77 231 GLU A N 1
ATOM 3003 C CA . GLU A 1 206 ? -6.065 -11.966 -23.065 1.00 12.45 231 GLU A CA 1
ATOM 3004 C C . GLU A 1 206 ? -7.293 -11.842 -23.963 1.00 13.74 231 GLU A C 1
ATOM 3005 O O . GLU A 1 206 ? -7.258 -12.279 -25.118 1.00 17.79 231 GLU A O 1
ATOM 3017 N N . ARG A 1 207 ? -8.362 -11.230 -23.454 1.00 14.41 232 ARG A N 1
ATOM 3018 C CA . ARG A 1 207 ? -9.570 -11.011 -24.245 1.00 13.12 232 ARG A CA 1
ATOM 3019 C C . ARG A 1 207 ? -9.283 -10.111 -25.430 1.00 17.48 232 ARG A C 1
ATOM 3020 O O . ARG A 1 207 ? -9.733 -10.364 -26.541 1.00 18.91 232 ARG A O 1
ATOM 3041 N N . THR A 1 208 ? -8.531 -9.045 -25.184 1.00 17.99 233 THR A N 1
ATOM 3042 C CA . THR A 1 208 ? -8.199 -8.107 -26.241 1.00 18.15 233 THR A CA 1
ATOM 3043 C C . THR A 1 208 ? -7.316 -8.764 -27.295 1.00 15.98 233 THR A C 1
ATOM 3044 O O . THR A 1 208 ? -7.534 -8.575 -28.483 1.00 23.52 233 THR A O 1
ATOM 3055 N N . ALA A 1 209 ? -6.328 -9.543 -26.869 1.00 20.72 234 ALA A N 1
ATOM 3056 C CA . ALA A 1 209 ? -5.444 -10.221 -27.813 1.00 20.72 234 ALA A CA 1
ATOM 3057 C C . ALA A 1 209 ? -6.191 -11.256 -28.659 1.00 24.48 234 ALA A C 1
ATOM 3058 O O . ALA A 1 209 ? -5.897 -11.433 -29.843 1.00 30.05 234 ALA A O 1
ATOM 3065 N N . ALA A 1 210 ? -7.131 -11.960 -28.041 1.00 20.10 235 ALA A N 1
ATOM 3066 C CA . ALA A 1 210 ? -7.944 -12.944 -28.763 1.00 18.99 235 ALA A CA 1
ATOM 3067 C C . ALA A 1 210 ? -8.697 -12.291 -29.925 1.00 23.45 235 ALA A C 1
ATOM 3068 O O . ALA A 1 210 ? -9.166 -11.149 -29.811 1.00 26.61 235 ALA A O 1
#

Sequence (210 aa):
QNTVSHVSAACLFSEALHGIPFGVKVLKALAAANVSDASKAREGCQDAVRRAEDAFSSTPKVEEAVGRARAALKEAESAENAAKTALSDVEQYAANAPLLAAGKTAPIDDYLKSVAEDNSAASTARRIARGCSLPNRGVNSWVLKKAVEFGCEFFTGDICKILTDGMADLRAEYDQLEAAVRRASEARVAARAAESNARKAAEEAERTAA

Radius of gyration: 25.94 Å; Cα contacts (8 Å, |Δi|>4): 316; chains: 1; bounding box: 28×26×88 Å

B-factor: mean 13.38, std 9.34, range [2.2, 86.03]

Nearest PDB structures (foldseek):
  5vtl-assembly1_A  TM=1.005E+00  e=5.031E-27  Trypanosoma brucei
  6xz6-assembly2_C  TM=8.688E-01  e=2.063E-08  Trypanosoma brucei brucei TREU927
  2y44-assembly1_A  TM=9.175E-01  e=5.408E-08  Trypanosoma congolense
  5hu6-assembly1_D  TM=6.147E-01  e=3.362E-06  Trypanosoma brucei brucei
  4wjg-assembly1_E  TM=5.749E-01  e=1.050E-04  Trypanosoma brucei brucei

Organism: NCBI:txid5691

Solvent-accessible surface area: 11004 Å² total; per-residue (Å²): 96,50,76,60,42,19,0,49,6,9,14,59,11,2,36,0,2,69,0,0,54,71,6,8,141,91,30,83,61,92,0,42,59,22,17,73,32,0,21,121,0,50,90,20,0,80,62,2,15,121,55,0,68,82,9,73,100,81,16,106,160,5,112,126,9,5,36,104,0,128,52,4,29,134,102,0,70,70,10,9,89,52,0,94,83,2,32,58,35,0,81,93,30,5,70,57,0,29,140,62,0,69,62,52,19,63,84,31,46,98,52,8,127,63,2,11,117,49,134,99,13,60,85,44,0,50,135,48,7,141,51,17,95,134,44,49,164,52,8,57,18,149,16,0,77,56,1,10,79,73,6,39,118,73,29,69,58,92,60,30,134,126,25,61,96,32,2,54,101,0,72,54,38,2,76,80,0,47,22,0,18,130,97,0,44,101,8,84,84,49,0,66,56,3,28,35,59,0,104,100,1,0,64,83,0,71,160,61,34,115

InterPro domains:
  IPR031987 Trypanosoma glutamic acid/alanine-rich protein [PF16731] (5-196)

Secondary structure (DSSP, 8-state):
--SHHHHHHHHHHHHHHHHHHHHHHHHHHHHHHHHHHHHHHHHHHHHHHHHHHHHHHH-GGGHHHHHHHHHHHHHHHHHHHHHHHHHHHHHHHHHHHHHHHHTTHHHHHHHHHHHHT-TTS-HHHHHHHHT-----TT--HHHHHHHHHHHHHHS-HHHHHHHHHHHHHHHHHHHHHHHHHHHHHHHHHHHHHHHHHHHHHHHHHHHHH-